Protein AF-A0A7Y8GJN8-F1 (afdb_monomer_lite)

Secondary structure (DSSP, 8-state):
-HHHHHTT--HHHHHHHHHHH--TTS-HHHHHHHHTT-TTPPPPSS-S-HHHHHHHHHHHHS-GGGHHHHHHHHHHHHHHHHHHHGGGPPTTS--S-SS-TTTTTTTT-TTTT--TTSS-HHHHHHHHHHT---GGGTT-TT--GGGG-TTS--SSPP------PPP--------GGGGTSSSS---

Foldseek 3Di:
DLLCLLQVPDPVVLVVVCVVVVCFQDAQLVQLLNCLPVVPGHHHPDHFQCQLCVLVVVLLPDDQVSNQVSLQVSLVCNLVSQQQRQCSGDPPSHDDDRHPPLSCVCVPQVVVPSPPPQAPSVSSSSCSSRVHDHLSVFQPRRYCCCSNVVPDPHSHPDDDPDDDDDPPDPPPPPDPVVVVPPPPDDD

InterPro domains:
  IPR015025 PoNi, C-terminal [PF08929] (26-147)
  IPR028983 PA2201-like, C-terminal [G3DSA:1.10.3920.10] (1-151)
  IPR028983 PA2201-like, C-terminal [SSF140731] (1-148)

Organism: NCBI:txid191391

Sequence (187 aa):
VGLALALDIPDEQWHRLLALIGNDGEDVLLDRIIASRSPDRKIGAVLLYPKPYGRLLKAVDAPADSQPPLLKAFVEHWYLEVRTGAKSGSDPQAVSYRHPYWYTYGDQNFEGGAYFGRWCVEAVAAVKAFGMDDSPCLGQEHYPGDLLRPYGPGTHPARETTEPHPPLASAKKAGFWARIFTRSSDR

pLDDT: mean 86.76, std 16.85, range [41.25, 98.81]

Radius of gyration: 21.38 Å; chains: 1; bounding box: 71×58×43 Å

Structure (mmCIF, N/CA/C/O backbone):
data_AF-A0A7Y8GJN8-F1
#
_entry.id   AF-A0A7Y8GJN8-F1
#
loop_
_atom_site.group_PDB
_atom_site.id
_atom_site.type_symbol
_atom_site.label_atom_id
_atom_site.label_alt_id
_atom_site.label_comp_id
_atom_site.label_asym_id
_atom_site.label_entity_id
_atom_site.label_seq_id
_atom_site.pdbx_PDB_ins_code
_atom_site.Cartn_x
_atom_site.Cartn_y
_atom_site.Cartn_z
_atom_site.occupancy
_atom_site.B_iso_or_equiv
_atom_site.auth_seq_id
_atom_site.auth_comp_id
_atom_site.auth_asym_id
_atom_site.auth_atom_id
_atom_site.pdbx_PDB_model_num
ATOM 1 N N . VAL A 1 1 ? 1.416 -8.093 3.063 1.00 95.44 1 VAL A N 1
ATOM 2 C CA . VAL A 1 1 ? 0.031 -8.064 2.530 1.00 95.44 1 VAL A CA 1
ATOM 3 C C . VAL A 1 1 ? 0.002 -7.880 1.024 1.00 95.44 1 VAL A C 1
ATOM 5 O O . VAL A 1 1 ? -0.452 -8.792 0.357 1.00 95.44 1 VAL A O 1
ATOM 8 N N . GLY A 1 2 ? 0.516 -6.776 0.468 1.00 96.31 2 GLY A N 1
ATOM 9 C CA . GLY A 1 2 ? 0.367 -6.515 -0.970 1.00 96.31 2 GLY A CA 1
ATOM 10 C C . GLY A 1 2 ? 0.934 -7.596 -1.899 1.00 96.31 2 GLY A C 1
ATOM 11 O O . GLY A 1 2 ? 0.223 -8.039 -2.790 1.00 96.31 2 GLY A O 1
ATOM 12 N N . LEU A 1 3 ? 2.139 -8.123 -1.630 1.00 96.38 3 LEU A N 1
ATOM 13 C CA . LEU A 1 3 ? 2.669 -9.274 -2.385 1.00 96.38 3 LEU A CA 1
ATOM 14 C C . LEU A 1 3 ? 1.797 -10.527 -2.234 1.00 96.38 3 LEU A C 1
ATOM 16 O O . LEU A 1 3 ? 1.558 -11.234 -3.201 1.00 96.38 3 LEU A O 1
ATOM 20 N N . ALA A 1 4 ? 1.309 -10.793 -1.022 1.00 97.31 4 ALA A N 1
ATOM 21 C CA . ALA A 1 4 ? 0.461 -11.948 -0.743 1.00 97.31 4 ALA A CA 1
ATOM 22 C C . ALA A 1 4 ? -0.876 -11.882 -1.494 1.00 97.31 4 ALA A C 1
ATOM 24 O O . ALA A 1 4 ? -1.342 -12.904 -1.990 1.00 97.31 4 ALA A O 1
ATOM 25 N N . LEU A 1 5 ? -1.464 -10.684 -1.597 1.00 96.00 5 LEU A N 1
ATOM 26 C CA . LEU A 1 5 ? -2.622 -10.447 -2.450 1.00 96.00 5 LEU A CA 1
ATOM 27 C C . LEU A 1 5 ? -2.242 -10.638 -3.913 1.00 96.00 5 LEU A C 1
ATOM 29 O O . LEU A 1 5 ? -2.869 -11.440 -4.586 1.00 96.00 5 LEU A O 1
ATOM 33 N N . ALA A 1 6 ? -1.212 -9.948 -4.406 1.00 96.00 6 ALA A N 1
ATOM 34 C CA . ALA A 1 6 ? -0.820 -10.001 -5.813 1.00 96.00 6 ALA A CA 1
ATOM 35 C C . ALA A 1 6 ? -0.587 -11.436 -6.312 1.00 96.00 6 ALA A C 1
ATOM 37 O O . ALA A 1 6 ? -1.081 -11.792 -7.375 1.00 96.00 6 ALA A O 1
ATOM 38 N N . LEU A 1 7 ? 0.079 -12.263 -5.502 1.00 96.38 7 LEU A N 1
ATOM 39 C CA . LEU A 1 7 ? 0.456 -13.637 -5.839 1.00 96.38 7 LEU A CA 1
ATOM 40 C C . LEU A 1 7 ? -0.610 -14.696 -5.518 1.00 96.38 7 LEU A C 1
ATOM 42 O O . LEU A 1 7 ? -0.328 -15.876 -5.696 1.00 96.38 7 LEU A O 1
ATOM 46 N N . ASP A 1 8 ? -1.782 -14.307 -5.007 1.00 95.56 8 ASP A N 1
ATOM 47 C CA . ASP A 1 8 ? -2.863 -15.234 -4.632 1.00 95.56 8 ASP A CA 1
ATOM 48 C C . ASP A 1 8 ? -2.373 -16.405 -3.766 1.00 95.56 8 ASP A C 1
ATOM 50 O O . ASP A 1 8 ? -2.675 -17.573 -4.015 1.00 95.56 8 ASP A O 1
ATOM 54 N N . ILE A 1 9 ? -1.583 -16.097 -2.727 1.00 97.38 9 ILE A N 1
ATOM 55 C CA . ILE A 1 9 ? -1.025 -17.141 -1.854 1.00 97.38 9 ILE A CA 1
ATOM 56 C C . ILE A 1 9 ? -2.150 -17.976 -1.216 1.00 97.38 9 ILE A C 1
ATOM 58 O O . ILE A 1 9 ? -3.218 -17.417 -0.960 1.00 97.38 9 ILE A O 1
ATOM 62 N N . PRO A 1 10 ? -1.936 -19.261 -0.881 1.00 98.38 10 PRO A N 1
ATOM 63 C CA . PRO A 1 10 ? -2.957 -20.097 -0.246 1.00 98.38 10 PRO A CA 1
ATOM 64 C C . PRO A 1 10 ? -3.497 -19.523 1.071 1.00 98.38 10 PRO A C 1
ATOM 66 O O . PRO A 1 10 ? -2.775 -18.842 1.803 1.00 98.38 10 PRO A O 1
ATOM 69 N N . ASP A 1 11 ? -4.747 -19.851 1.408 1.00 97.81 11 ASP A N 1
ATOM 70 C CA . ASP A 1 11 ? -5.424 -19.331 2.605 1.00 97.81 11 ASP A CA 1
ATOM 71 C C . ASP A 1 11 ? -4.648 -19.608 3.892 1.00 97.81 11 ASP A C 1
ATOM 73 O O . ASP A 1 11 ? -4.522 -18.724 4.732 1.00 97.81 11 ASP A O 1
ATOM 77 N N . GLU A 1 12 ? -4.061 -20.792 4.056 1.00 98.25 12 GLU A N 1
ATOM 78 C CA . GLU A 1 12 ? -3.251 -21.107 5.240 1.00 98.25 12 GLU A CA 1
ATOM 79 C C . GLU A 1 12 ? -2.097 -20.104 5.434 1.00 98.25 12 GLU A C 1
ATOM 81 O O . GLU A 1 12 ? -1.878 -19.582 6.532 1.00 98.25 12 GLU A O 1
ATOM 86 N N . GLN A 1 13 ? -1.389 -19.772 4.349 1.00 98.44 13 GLN A N 1
ATOM 87 C CA . GLN A 1 13 ? -0.289 -18.807 4.385 1.00 98.44 13 GLN A CA 1
ATOM 88 C C . GLN A 1 13 ? -0.797 -17.386 4.634 1.00 98.44 13 GLN A C 1
ATOM 90 O O . GLN A 1 13 ? -0.154 -16.623 5.356 1.00 98.44 13 GLN A O 1
ATOM 95 N N . TRP A 1 14 ? -1.958 -17.039 4.075 1.00 98.19 14 TRP A N 1
ATOM 96 C CA . TRP A 1 14 ? -2.623 -15.765 4.325 1.00 98.19 14 TRP A CA 1
ATOM 97 C C . TRP A 1 14 ? -2.983 -15.588 5.805 1.00 98.19 14 TRP A C 1
ATOM 99 O O . TRP A 1 14 ? -2.589 -14.591 6.408 1.00 98.19 14 TRP A O 1
ATOM 109 N N . HIS A 1 15 ? -3.630 -16.572 6.433 1.00 97.50 15 HIS A N 1
ATOM 110 C CA . HIS A 1 15 ? -3.983 -16.506 7.856 1.00 97.50 15 HIS A CA 1
ATOM 111 C C . HIS A 1 15 ? -2.743 -16.397 8.748 1.00 97.50 15 HIS A C 1
ATOM 113 O O . HIS A 1 15 ? -2.705 -15.571 9.662 1.00 97.50 15 HIS A O 1
ATOM 119 N N . ARG A 1 16 ? -1.689 -17.170 8.450 1.00 98.25 16 ARG A N 1
ATOM 120 C CA . ARG A 1 16 ? -0.412 -17.070 9.170 1.00 98.25 16 ARG A CA 1
ATOM 121 C C . ARG A 1 16 ? 0.221 -15.688 9.018 1.00 98.25 16 ARG A C 1
ATOM 123 O O . ARG A 1 16 ? 0.737 -15.148 9.993 1.00 98.25 16 ARG A O 1
ATOM 130 N N . LEU A 1 17 ? 0.176 -15.108 7.818 1.00 97.94 17 LEU A N 1
ATOM 131 C CA . LEU A 1 17 ? 0.642 -13.745 7.577 1.00 97.94 17 LEU A CA 1
ATOM 132 C C . LEU A 1 17 ? -0.137 -12.741 8.433 1.00 97.94 17 LEU A C 1
ATOM 134 O O . LEU A 1 17 ? 0.488 -11.922 9.098 1.00 97.94 17 LEU A O 1
ATOM 138 N N . LEU A 1 18 ? -1.472 -12.804 8.453 1.00 97.56 18 LEU A N 1
ATOM 139 C CA . LEU A 1 18 ? -2.286 -11.871 9.240 1.00 97.56 18 LEU A CA 1
ATOM 140 C C . LEU A 1 18 ? -2.009 -11.984 10.744 1.00 97.56 18 LEU A C 1
ATOM 142 O O . LEU A 1 18 ? -1.887 -10.958 11.414 1.00 97.56 18 LEU A O 1
ATOM 146 N N . ALA A 1 19 ? -1.830 -13.207 11.251 1.00 97.12 19 ALA A N 1
ATOM 147 C CA . ALA A 1 19 ? -1.449 -13.44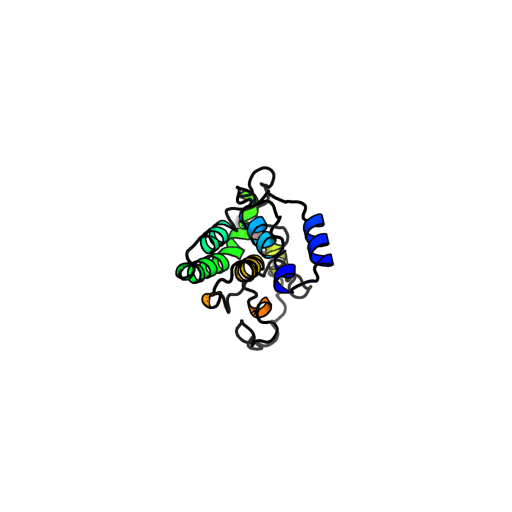5 12.641 1.00 97.12 19 ALA A CA 1
ATOM 148 C C . ALA A 1 19 ? -0.082 -12.829 12.993 1.00 97.12 19 ALA A C 1
ATOM 150 O O . ALA A 1 19 ? 0.082 -12.295 14.086 1.00 97.12 19 ALA A O 1
ATOM 151 N N . LEU A 1 20 ? 0.887 -12.868 12.071 1.00 97.56 20 LEU A N 1
ATOM 152 C CA . LEU A 1 20 ? 2.209 -12.258 12.265 1.00 97.56 20 LEU A CA 1
ATOM 153 C C . LEU A 1 20 ? 2.185 -10.728 12.196 1.00 97.56 20 LEU A C 1
ATOM 155 O O . LEU A 1 20 ? 3.005 -10.086 12.844 1.00 97.56 20 LEU A O 1
ATOM 159 N N . ILE A 1 21 ? 1.289 -10.147 11.395 1.00 95.06 21 ILE A N 1
ATOM 160 C CA . ILE A 1 21 ? 1.157 -8.689 11.303 1.00 95.06 21 ILE A CA 1
ATOM 161 C C . ILE A 1 21 ? 0.508 -8.139 12.582 1.00 95.06 21 ILE A C 1
ATOM 163 O O . ILE A 1 21 ? 0.978 -7.136 13.105 1.00 95.06 21 ILE A O 1
ATOM 167 N N . GLY A 1 22 ? -0.549 -8.787 13.089 1.00 93.94 22 GLY A N 1
ATOM 168 C CA . GLY A 1 22 ? -1.088 -8.527 14.432 1.00 93.94 22 GLY A CA 1
ATOM 169 C C . GLY A 1 22 ? -1.690 -7.136 14.685 1.00 93.94 22 GLY A C 1
ATOM 170 O O . GLY A 1 22 ? -1.954 -6.814 15.835 1.00 93.94 22 GLY A O 1
ATOM 171 N N . ASN A 1 23 ? -1.925 -6.331 13.647 1.00 93.94 23 ASN A N 1
ATOM 172 C CA . ASN A 1 23 ? -2.340 -4.922 13.744 1.00 93.94 23 ASN A CA 1
ATOM 173 C C . ASN A 1 23 ? -3.821 -4.687 13.372 1.00 93.94 23 ASN A C 1
ATOM 175 O O . ASN A 1 23 ? -4.164 -3.704 12.715 1.00 93.94 23 ASN A O 1
ATOM 179 N N . ASP A 1 24 ? -4.687 -5.655 13.672 1.00 95.88 24 ASP A N 1
ATOM 180 C CA . ASP A 1 24 ? -6.111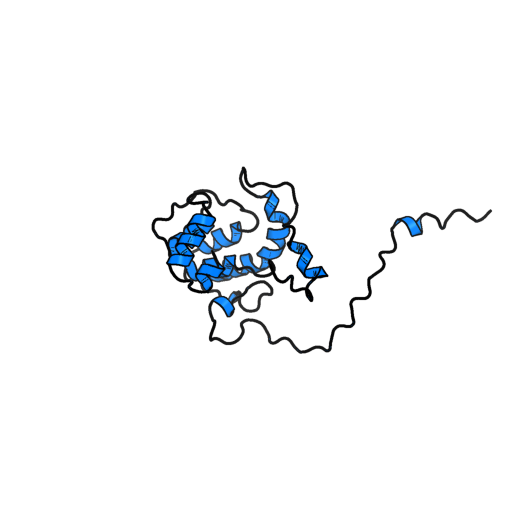 -5.592 13.328 1.00 95.88 24 ASP A CA 1
ATOM 181 C C . ASP A 1 24 ? -6.799 -4.367 13.951 1.00 95.88 24 ASP A C 1
ATOM 183 O O . ASP A 1 24 ? -6.755 -4.184 15.168 1.00 95.88 24 ASP A O 1
ATOM 187 N N . GLY A 1 25 ? -7.445 -3.541 13.123 1.00 97.19 25 GLY A N 1
ATOM 188 C CA . GLY A 1 25 ? -8.149 -2.336 13.560 1.00 97.19 25 GLY A CA 1
ATOM 189 C C . GLY A 1 25 ? -7.267 -1.107 13.801 1.00 97.19 25 GLY A C 1
ATOM 190 O O . GLY A 1 25 ? -7.750 -0.135 14.385 1.00 97.19 25 GLY A O 1
ATOM 191 N N . GLU A 1 26 ? -5.997 -1.119 13.392 1.00 96.38 26 GLU A N 1
ATOM 192 C CA . GLU A 1 26 ? -5.084 0.013 13.604 1.00 96.38 26 GLU A CA 1
ATOM 193 C C . GLU A 1 26 ? -5.029 1.005 12.431 1.00 96.38 26 GLU A C 1
ATOM 195 O O . GLU A 1 26 ? -4.809 2.193 12.667 1.00 96.38 26 GLU A O 1
ATOM 200 N N . ASP A 1 27 ? -5.227 0.560 11.182 1.00 97.81 27 ASP A N 1
ATOM 201 C CA . ASP A 1 27 ? -5.021 1.392 9.985 1.00 97.81 27 ASP A CA 1
ATOM 202 C C . ASP A 1 27 ? -6.165 1.273 8.985 1.00 97.81 27 ASP A C 1
ATOM 204 O O . ASP A 1 27 ? -6.395 0.221 8.391 1.00 97.81 27 ASP A O 1
ATOM 208 N N . VAL A 1 28 ? -6.822 2.396 8.710 1.00 98.50 28 VAL A N 1
ATOM 209 C CA . VAL A 1 28 ? -7.984 2.455 7.822 1.00 98.50 28 VAL A CA 1
ATOM 210 C C . VAL A 1 28 ? -7.702 1.895 6.427 1.00 98.50 28 VAL A C 1
ATOM 212 O O . VAL A 1 28 ? -8.565 1.239 5.850 1.00 98.50 28 VAL A O 1
ATOM 215 N N . LEU A 1 29 ? -6.518 2.126 5.856 1.00 98.62 29 LEU A N 1
ATOM 216 C CA . LEU A 1 29 ? -6.220 1.728 4.483 1.00 98.62 29 LEU A CA 1
ATOM 217 C C . LEU A 1 29 ? -5.788 0.263 4.413 1.00 98.62 29 LEU A C 1
ATOM 219 O O . LEU A 1 29 ? -6.329 -0.505 3.617 1.00 98.62 29 LEU A O 1
ATOM 223 N N . LEU A 1 30 ? -4.819 -0.128 5.240 1.00 98.44 30 LEU A N 1
ATOM 224 C CA . LEU A 1 30 ? -4.311 -1.494 5.274 1.00 98.44 30 LEU A CA 1
ATOM 225 C C . LEU A 1 30 ? -5.404 -2.479 5.695 1.00 98.44 30 LEU A C 1
ATOM 227 O O . LEU A 1 30 ? -5.515 -3.544 5.086 1.00 98.44 30 LEU A O 1
ATOM 231 N N . ASP A 1 31 ? -6.237 -2.120 6.673 1.00 98.62 31 ASP A N 1
ATOM 232 C CA . ASP A 1 31 ? -7.337 -2.978 7.103 1.00 98.62 31 ASP A CA 1
ATOM 233 C C . ASP A 1 31 ? -8.363 -3.166 5.986 1.00 98.62 31 ASP A C 1
ATOM 235 O O . ASP A 1 31 ? -8.773 -4.296 5.735 1.00 98.62 31 ASP A O 1
ATOM 239 N N . ARG A 1 32 ? -8.718 -2.110 5.238 1.00 98.69 32 ARG A N 1
ATOM 240 C CA . ARG A 1 32 ? -9.628 -2.231 4.080 1.00 98.69 32 ARG A CA 1
ATOM 241 C C . ARG A 1 32 ? -9.045 -3.113 2.978 1.00 98.69 32 ARG A C 1
ATOM 243 O O . ARG A 1 32 ? -9.771 -3.903 2.381 1.00 98.69 32 ARG A O 1
ATOM 250 N N . ILE A 1 33 ? -7.737 -3.020 2.731 1.00 98.69 33 ILE A N 1
ATOM 251 C CA . ILE A 1 33 ? -7.041 -3.902 1.785 1.00 98.69 33 ILE A CA 1
ATOM 252 C C . ILE A 1 33 ? -7.122 -5.360 2.253 1.00 98.69 33 ILE A C 1
ATOM 254 O O . ILE A 1 33 ? -7.445 -6.238 1.457 1.00 98.69 33 ILE A O 1
ATOM 258 N N . ILE A 1 34 ? -6.858 -5.641 3.531 1.00 98.56 34 ILE A N 1
ATOM 259 C CA . ILE A 1 34 ? -6.947 -7.002 4.083 1.00 98.56 34 ILE A CA 1
ATOM 260 C C . ILE A 1 34 ? -8.396 -7.510 4.048 1.00 98.56 34 ILE A C 1
ATOM 262 O O . ILE A 1 34 ? -8.628 -8.667 3.694 1.00 98.56 34 ILE A O 1
ATOM 266 N N . ALA A 1 35 ? -9.367 -6.644 4.343 1.00 98.38 35 ALA A N 1
ATOM 267 C CA . ALA A 1 35 ? -10.789 -6.971 4.366 1.00 98.38 35 ALA A CA 1
ATOM 268 C C . ALA A 1 35 ? -11.338 -7.430 3.010 1.00 98.38 35 ALA A C 1
ATOM 270 O O . ALA A 1 35 ? -12.277 -8.221 2.981 1.00 98.38 35 ALA A O 1
ATOM 271 N N . SER A 1 36 ? -10.710 -7.026 1.896 1.00 97.81 36 SER A N 1
ATOM 272 C CA . SER A 1 36 ? -11.056 -7.533 0.556 1.00 97.81 36 SER A CA 1
ATOM 273 C C . SER A 1 36 ? -10.941 -9.061 0.429 1.00 97.81 36 SER A C 1
ATOM 275 O O . SER A 1 36 ? -11.621 -9.659 -0.401 1.00 97.81 36 SER A O 1
ATOM 277 N N . ARG A 1 37 ? -10.113 -9.702 1.270 1.00 97.50 37 ARG A N 1
ATOM 278 C CA . ARG A 1 37 ? -9.939 -11.163 1.337 1.00 97.50 37 ARG A CA 1
ATOM 279 C C . ARG A 1 37 ? -10.334 -11.770 2.690 1.00 97.50 37 ARG A C 1
ATOM 281 O O . ARG A 1 37 ? -10.623 -12.960 2.761 1.00 97.50 37 ARG A O 1
ATOM 288 N N . SER A 1 38 ? -10.365 -10.977 3.759 1.00 97.38 38 SER A N 1
ATOM 289 C CA . SER A 1 38 ? -10.781 -11.401 5.102 1.00 97.38 38 SER A CA 1
ATOM 290 C C . SER A 1 38 ? -11.874 -10.477 5.641 1.00 97.38 38 SER A C 1
ATOM 292 O O . SER A 1 38 ? -11.556 -9.569 6.406 1.00 97.38 38 SER A O 1
ATOM 294 N N . PRO A 1 39 ? -13.151 -10.690 5.268 1.00 96.75 39 PRO A N 1
ATOM 295 C CA . PRO A 1 39 ? -14.245 -9.759 5.565 1.00 96.75 39 PRO A CA 1
ATOM 296 C C . PRO A 1 39 ? -14.456 -9.445 7.053 1.00 96.75 39 PRO A C 1
ATOM 298 O O . PRO A 1 39 ? -14.952 -8.372 7.378 1.00 96.75 39 PRO A O 1
ATOM 301 N N . ASP A 1 40 ? -14.041 -10.342 7.952 1.00 96.19 40 ASP A N 1
ATOM 302 C CA . ASP A 1 40 ? -14.142 -10.158 9.408 1.00 96.19 40 ASP A CA 1
ATOM 303 C C . ASP A 1 40 ? -13.055 -9.235 10.001 1.00 96.19 40 ASP A C 1
ATOM 305 O O . ASP A 1 40 ? -13.039 -8.990 11.209 1.00 96.19 40 ASP A O 1
ATOM 309 N N . ARG A 1 41 ? -12.123 -8.734 9.177 1.00 97.69 41 ARG A N 1
ATOM 310 C CA . ARG A 1 41 ? -11.067 -7.795 9.586 1.00 97.69 41 ARG A CA 1
ATOM 311 C C . ARG A 1 41 ? -11.687 -6.539 10.206 1.00 97.69 41 ARG A C 1
ATOM 313 O O . ARG A 1 41 ? -12.540 -5.894 9.596 1.00 97.69 41 ARG A O 1
ATOM 320 N N . LYS A 1 42 ? -11.218 -6.139 11.389 1.00 98.25 42 LYS A N 1
ATOM 321 C CA . LYS A 1 42 ? -11.612 -4.865 11.996 1.00 98.25 42 LYS A CA 1
ATOM 322 C C . LYS A 1 42 ? -10.923 -3.735 11.249 1.00 98.25 42 LYS A C 1
ATOM 324 O O . LYS A 1 42 ? -9.728 -3.788 10.980 1.00 98.25 42 LYS A O 1
ATOM 329 N N . ILE A 1 43 ? -11.689 -2.699 10.928 1.00 98.38 43 ILE A N 1
ATOM 330 C CA . ILE A 1 43 ? -11.180 -1.537 10.204 1.00 98.38 43 ILE A CA 1
ATOM 331 C C . ILE A 1 43 ? -10.843 -0.432 11.198 1.00 98.38 43 ILE A C 1
ATOM 333 O O . ILE A 1 43 ? -11.726 0.047 11.913 1.00 98.38 43 ILE A O 1
ATOM 337 N N . GLY A 1 44 ? -9.576 -0.021 11.232 1.00 97.25 44 GLY A N 1
ATOM 338 C CA . GLY A 1 44 ? -9.148 1.147 11.989 1.00 97.25 44 GLY A CA 1
ATOM 339 C C . GLY A 1 44 ? -9.729 2.452 11.446 1.00 97.25 44 GLY A C 1
ATOM 340 O O . GLY A 1 44 ? -10.128 2.558 10.288 1.00 97.25 44 GLY A O 1
ATOM 341 N N . ALA A 1 45 ? -9.764 3.481 12.291 1.00 96.38 45 ALA A N 1
ATOM 342 C CA . ALA A 1 45 ? -10.280 4.806 11.923 1.00 96.38 45 ALA A CA 1
ATOM 343 C C . ALA A 1 45 ? -9.180 5.805 11.520 1.00 96.38 45 ALA A C 1
ATOM 345 O O . ALA A 1 45 ? -9.480 6.916 11.083 1.00 96.38 45 ALA A O 1
ATOM 346 N N . VAL A 1 46 ? -7.909 5.438 11.695 1.00 96.12 46 VAL A N 1
ATOM 347 C CA . VAL A 1 46 ? -6.753 6.320 11.495 1.00 96.12 46 VAL A CA 1
ATOM 348 C C . VAL A 1 46 ? -5.942 5.829 10.305 1.00 96.12 46 VAL A C 1
ATOM 350 O O . VAL A 1 46 ? -5.805 4.631 10.099 1.00 96.12 46 VAL A O 1
ATOM 353 N N . LEU A 1 47 ? -5.386 6.752 9.523 1.00 97.06 47 LEU A N 1
ATOM 354 C CA . LEU A 1 47 ? -4.322 6.430 8.579 1.00 97.06 47 LEU A CA 1
ATOM 355 C C . LEU A 1 47 ? -2.982 6.611 9.288 1.00 97.06 47 LEU A C 1
ATOM 357 O O . LEU A 1 47 ? -2.593 7.739 9.593 1.00 97.06 47 LEU A O 1
ATOM 361 N N . LEU A 1 48 ? -2.279 5.514 9.550 1.00 95.75 48 LEU A N 1
ATOM 362 C CA . LEU A 1 48 ? -1.097 5.510 10.402 1.00 95.75 48 LEU A CA 1
ATOM 363 C C . LEU A 1 48 ? 0.052 6.313 9.804 1.00 95.75 48 LEU A C 1
ATOM 365 O O . LEU A 1 48 ? 0.692 7.072 10.521 1.00 95.75 48 LEU A O 1
ATOM 369 N N . TYR A 1 49 ? 0.283 6.215 8.494 1.00 94.81 49 TYR A N 1
ATOM 370 C CA . TYR A 1 49 ? 1.317 6.985 7.796 1.00 94.81 49 TYR A CA 1
ATOM 371 C C . TYR A 1 49 ? 0.690 7.874 6.708 1.00 94.81 49 TYR A C 1
ATOM 373 O O . TYR A 1 49 ? 0.724 7.537 5.519 1.00 94.81 49 TYR A O 1
ATOM 381 N N . PRO A 1 50 ? 0.127 9.038 7.080 1.00 94.94 50 PRO A N 1
ATOM 382 C CA . PRO A 1 50 ? -0.618 9.898 6.171 1.00 94.94 50 PRO A CA 1
ATOM 383 C C . PRO A 1 50 ? 0.239 10.509 5.066 1.00 94.94 50 PRO A C 1
ATOM 385 O O . PRO A 1 50 ? -0.269 10.746 3.974 1.00 94.94 50 PRO A O 1
ATOM 388 N N . LYS A 1 51 ? 1.536 10.750 5.298 1.00 94.00 51 LYS A N 1
ATOM 389 C CA . LYS A 1 51 ? 2.390 11.346 4.265 1.00 94.00 51 LYS A CA 1
ATOM 390 C C . LYS A 1 51 ? 2.609 10.427 3.062 1.00 94.00 51 LYS A C 1
ATOM 392 O O . LYS A 1 51 ? 2.362 10.900 1.963 1.00 94.00 51 LYS A O 1
ATOM 397 N N . PRO A 1 52 ? 3.065 9.170 3.221 1.00 94.06 52 PRO A N 1
ATOM 398 C CA . PRO A 1 52 ? 3.203 8.279 2.078 1.00 94.06 52 PRO A CA 1
ATOM 399 C C . PRO A 1 52 ? 1.849 7.791 1.559 1.00 94.06 52 PRO A C 1
ATOM 401 O O . PRO A 1 52 ? 1.717 7.624 0.359 1.00 94.06 52 PRO A O 1
ATOM 404 N N . TYR A 1 53 ? 0.839 7.575 2.411 1.00 97.75 53 TYR A N 1
ATOM 405 C CA . TYR A 1 53 ? -0.359 6.829 1.996 1.00 97.75 53 TYR A CA 1
ATOM 406 C C . TYR A 1 53 ? -1.640 7.656 1.874 1.00 97.75 53 TYR A C 1
ATOM 408 O O . TYR A 1 53 ? -2.649 7.142 1.397 1.00 97.75 53 TYR A O 1
ATOM 416 N N . GLY A 1 54 ? -1.624 8.943 2.228 1.00 98.19 54 GLY A N 1
ATOM 417 C CA . GLY A 1 54 ? -2.813 9.797 2.147 1.00 98.19 54 GLY A CA 1
ATOM 418 C C . GLY A 1 54 ? -3.353 9.936 0.724 1.00 98.19 54 GLY A C 1
ATOM 419 O O . GLY A 1 54 ? -4.565 9.940 0.518 1.00 98.19 54 GLY A O 1
ATOM 420 N N . ARG A 1 55 ? -2.467 9.979 -0.281 1.00 98.56 55 ARG A N 1
ATOM 421 C CA . ARG A 1 55 ? -2.874 9.990 -1.698 1.00 98.56 55 ARG A CA 1
ATOM 422 C C . ARG A 1 55 ? -3.527 8.680 -2.119 1.00 98.56 55 ARG A C 1
ATOM 424 O O . ARG A 1 55 ? -4.505 8.723 -2.856 1.00 98.56 55 ARG A O 1
ATOM 431 N N . LEU A 1 56 ? -3.010 7.547 -1.641 1.00 98.75 56 LEU A N 1
ATOM 432 C CA . LEU A 1 56 ? -3.589 6.242 -1.944 1.00 98.75 56 LEU A CA 1
ATOM 433 C C . LEU A 1 56 ? -4.972 6.103 -1.309 1.00 98.75 56 LEU A C 1
ATOM 435 O O . LEU A 1 56 ? -5.909 5.736 -2.006 1.00 98.75 56 LEU A O 1
ATOM 439 N N . LEU A 1 57 ? -5.126 6.482 -0.036 1.00 98.75 57 LEU A N 1
ATOM 440 C CA . LEU A 1 57 ? -6.438 6.495 0.617 1.00 98.75 57 LEU A CA 1
ATOM 441 C C . LEU A 1 57 ? -7.425 7.395 -0.142 1.00 98.75 57 LEU A C 1
ATOM 443 O O . LEU A 1 57 ? -8.532 6.967 -0.449 1.00 98.75 57 LEU A O 1
ATOM 447 N N . LYS A 1 58 ? -6.991 8.596 -0.550 1.00 98.75 58 LYS A N 1
ATOM 448 C CA . LYS A 1 58 ? -7.802 9.493 -1.386 1.00 98.75 58 LYS A CA 1
ATOM 449 C C . LYS A 1 58 ? -8.211 8.849 -2.716 1.00 98.75 58 LYS A C 1
ATOM 451 O O . LYS A 1 58 ? -9.332 9.067 -3.160 1.00 98.75 58 LYS A O 1
ATOM 456 N N . ALA A 1 59 ? -7.314 8.109 -3.367 1.00 98.69 59 ALA A N 1
ATOM 457 C CA . ALA A 1 59 ? -7.625 7.407 -4.608 1.00 98.69 59 ALA A CA 1
ATOM 458 C C . ALA A 1 59 ? -8.652 6.290 -4.375 1.00 98.69 59 ALA A C 1
ATOM 460 O O . ALA A 1 59 ? -9.583 6.162 -5.157 1.00 98.69 59 ALA A O 1
ATOM 461 N N . VAL A 1 60 ? -8.521 5.533 -3.284 1.00 98.56 60 VAL A N 1
ATOM 462 C CA . VAL A 1 60 ? -9.458 4.464 -2.903 1.00 98.56 60 VAL A CA 1
ATOM 463 C C . VAL A 1 60 ? -10.852 5.012 -2.570 1.00 98.56 60 VAL A C 1
ATOM 465 O O . VAL A 1 60 ? -11.850 4.392 -2.924 1.00 98.56 60 VAL A O 1
ATOM 468 N N . ASP A 1 61 ? -10.939 6.178 -1.926 1.00 98.56 61 ASP A N 1
ATOM 469 C CA . ASP A 1 61 ? -12.215 6.806 -1.543 1.00 98.56 61 ASP A CA 1
ATOM 470 C C . ASP A 1 61 ? -12.910 7.560 -2.683 1.00 98.56 61 ASP A C 1
ATOM 472 O O . ASP A 1 61 ? -14.068 7.965 -2.555 1.00 98.56 61 ASP A O 1
ATOM 476 N N . ALA A 1 62 ? -12.216 7.782 -3.798 1.00 98.62 62 ALA A N 1
ATOM 477 C CA . ALA A 1 62 ? -12.779 8.486 -4.937 1.00 98.62 62 ALA A CA 1
ATOM 478 C C . ALA A 1 62 ? -13.768 7.601 -5.725 1.00 98.62 62 ALA A C 1
ATOM 480 O O . ALA A 1 62 ? -13.605 6.378 -5.766 1.00 98.62 62 ALA A O 1
ATOM 481 N N . PRO A 1 63 ? -14.757 8.203 -6.417 1.00 98.19 63 PRO A N 1
ATOM 482 C CA . PRO A 1 63 ? -15.583 7.490 -7.392 1.00 98.19 63 PRO A CA 1
ATOM 483 C C . PRO A 1 63 ? -14.722 6.822 -8.467 1.00 98.19 63 PRO A C 1
ATOM 485 O O . PRO A 1 63 ? -13.704 7.398 -8.854 1.00 98.19 63 PRO A O 1
ATOM 488 N N . ALA A 1 64 ? -15.158 5.665 -8.982 1.00 97.38 64 ALA A N 1
ATOM 489 C CA . ALA A 1 64 ? -14.401 4.821 -9.918 1.00 97.38 64 ALA A CA 1
ATOM 490 C C . ALA A 1 64 ? -13.723 5.613 -11.055 1.00 97.38 64 ALA A C 1
ATOM 492 O O . ALA A 1 64 ? -12.515 5.508 -11.236 1.00 97.38 64 ALA A O 1
ATOM 493 N N . ASP A 1 65 ? -14.456 6.502 -11.729 1.00 97.44 65 ASP A N 1
ATOM 494 C CA . ASP A 1 65 ? -13.943 7.296 -12.860 1.00 97.44 65 ASP A CA 1
ATOM 495 C C . ASP A 1 65 ? -12.829 8.290 -12.475 1.00 97.44 65 ASP A C 1
ATOM 497 O O . ASP A 1 65 ? -12.072 8.766 -13.318 1.00 97.44 65 ASP A O 1
ATOM 501 N N . SER A 1 66 ? -12.723 8.632 -11.190 1.00 98.38 66 SER A N 1
ATOM 502 C CA . SER A 1 66 ? -11.709 9.543 -10.647 1.00 98.38 66 SER A CA 1
ATOM 503 C C . SER A 1 66 ? -10.501 8.815 -10.054 1.00 98.38 66 SER A C 1
ATOM 505 O O . SER A 1 66 ? -9.483 9.454 -9.780 1.00 98.38 66 SER A O 1
ATOM 507 N N . GLN A 1 67 ? -10.585 7.498 -9.846 1.00 98.69 67 GLN A N 1
ATOM 508 C CA . GLN A 1 67 ? -9.521 6.714 -9.218 1.00 98.69 67 GLN A CA 1
ATOM 509 C C . GLN A 1 67 ? -8.231 6.652 -10.053 1.00 98.69 67 GLN A C 1
ATOM 511 O O . GLN A 1 67 ? -7.171 6.896 -9.471 1.00 98.69 67 GLN A O 1
ATOM 516 N N . PRO A 1 68 ? -8.254 6.403 -11.381 1.00 98.62 68 PRO A N 1
ATOM 517 C CA . PRO A 1 68 ? -7.026 6.189 -12.154 1.00 98.62 68 PRO A CA 1
ATOM 518 C C . PRO A 1 68 ? -6.027 7.357 -12.114 1.00 98.62 68 PRO A C 1
ATOM 520 O O . PRO A 1 68 ? -4.851 7.126 -11.809 1.00 98.62 68 PRO A O 1
ATOM 523 N N . PRO A 1 69 ? -6.425 8.630 -12.339 1.00 98.56 69 PRO A N 1
ATOM 524 C CA . PRO A 1 69 ? -5.478 9.742 -12.243 1.00 98.56 69 PRO A CA 1
ATOM 525 C C . PRO A 1 69 ? -4.985 9.988 -10.807 1.00 98.56 69 PRO A C 1
ATOM 527 O O . PRO A 1 69 ? -3.854 10.438 -10.619 1.00 98.56 69 PRO A O 1
ATOM 530 N N . LEU A 1 70 ? -5.789 9.679 -9.784 1.00 98.81 70 LEU A N 1
ATOM 531 C CA . LEU A 1 70 ? -5.378 9.803 -8.381 1.00 98.81 70 LEU A CA 1
ATOM 532 C C . LEU A 1 70 ? -4.387 8.708 -7.976 1.00 98.81 70 LEU A C 1
ATOM 534 O O . LEU A 1 70 ? -3.407 8.997 -7.287 1.00 98.81 70 LEU A O 1
ATOM 538 N N . LEU A 1 71 ? -4.610 7.476 -8.436 1.00 98.81 71 LEU A N 1
ATOM 539 C CA . LEU A 1 71 ? -3.691 6.360 -8.250 1.00 98.81 71 LEU A CA 1
ATOM 540 C C . LEU A 1 71 ? -2.347 6.660 -8.921 1.00 98.81 71 LEU A C 1
ATOM 542 O O . LEU A 1 71 ? -1.305 6.540 -8.279 1.00 98.81 71 LEU A O 1
ATOM 546 N N . LYS A 1 72 ? -2.371 7.156 -10.165 1.00 98.56 72 LYS A N 1
ATOM 547 C CA . LYS A 1 72 ? -1.170 7.617 -10.874 1.00 98.56 72 LYS A CA 1
ATOM 548 C C . LYS A 1 72 ? -0.399 8.649 -10.058 1.00 98.56 72 LYS A C 1
ATOM 550 O O . LYS A 1 72 ? 0.802 8.488 -9.855 1.00 98.56 72 LYS A O 1
ATOM 555 N N . ALA A 1 73 ? -1.092 9.669 -9.549 1.00 98.44 73 ALA A N 1
ATOM 556 C CA . ALA A 1 73 ? -0.476 10.713 -8.738 1.00 98.44 73 ALA A CA 1
ATOM 557 C C . ALA A 1 73 ? 0.117 10.173 -7.426 1.00 98.44 73 ALA A C 1
ATOM 559 O O . ALA A 1 73 ? 1.145 10.675 -6.974 1.00 98.44 73 ALA A O 1
ATOM 560 N N . PHE A 1 74 ? -0.502 9.167 -6.801 1.00 98.56 74 PHE A N 1
ATOM 561 C CA . PHE A 1 74 ? 0.089 8.478 -5.654 1.00 98.56 74 PHE A CA 1
ATOM 562 C C . PHE A 1 74 ? 1.409 7.798 -6.032 1.00 98.56 74 PHE A C 1
ATOM 564 O O . PHE A 1 74 ? 2.421 8.068 -5.390 1.00 98.56 74 PHE A O 1
ATOM 571 N N . VAL A 1 75 ? 1.418 6.979 -7.087 1.00 98.31 75 VAL A N 1
ATOM 572 C CA . VAL A 1 75 ? 2.613 6.244 -7.534 1.00 98.31 75 VAL A CA 1
ATOM 573 C C . VAL A 1 75 ? 3.777 7.196 -7.844 1.00 98.31 75 VAL A C 1
ATOM 575 O O . VAL A 1 75 ? 4.892 6.958 -7.381 1.00 98.31 75 VAL A O 1
ATOM 578 N N . GLU A 1 76 ? 3.515 8.309 -8.535 1.00 97.75 76 GLU A N 1
ATOM 579 C CA . GLU A 1 76 ? 4.537 9.310 -8.886 1.00 97.75 76 GLU A CA 1
ATOM 580 C C . GLU A 1 76 ? 5.227 9.925 -7.661 1.00 97.75 76 GLU A C 1
ATOM 582 O O . GLU A 1 76 ? 6.409 10.263 -7.701 1.00 97.75 76 GLU A O 1
ATOM 587 N N . HIS A 1 77 ? 4.487 10.093 -6.563 1.00 97.06 77 HIS A N 1
ATOM 588 C CA . HIS A 1 77 ? 4.986 10.750 -5.355 1.00 97.06 77 HIS A CA 1
ATOM 589 C C . HIS A 1 77 ? 5.474 9.760 -4.294 1.00 97.06 77 HIS A C 1
ATOM 591 O O . HIS A 1 77 ? 6.248 10.151 -3.415 1.00 97.06 77 HIS A O 1
ATOM 597 N N . TRP A 1 78 ? 5.055 8.494 -4.379 1.00 96.81 78 TRP A N 1
ATOM 598 C CA . TRP A 1 78 ? 5.227 7.481 -3.340 1.00 96.81 78 TRP A CA 1
ATOM 599 C C . TRP A 1 78 ? 6.668 7.386 -2.848 1.00 96.81 78 TRP A C 1
ATOM 601 O O . TRP A 1 78 ? 6.924 7.531 -1.652 1.00 96.81 78 TRP A O 1
ATOM 611 N N . TYR A 1 79 ? 7.627 7.207 -3.759 1.00 93.88 79 TYR A N 1
ATOM 612 C CA . TYR A 1 79 ? 9.014 6.967 -3.368 1.00 93.88 79 TYR A CA 1
ATOM 613 C C . TYR A 1 79 ? 9.592 8.171 -2.609 1.00 93.88 79 TYR A C 1
ATOM 615 O O . TYR A 1 79 ? 10.110 8.042 -1.497 1.00 93.88 79 TYR A O 1
ATOM 623 N N . LEU A 1 80 ? 9.389 9.384 -3.129 1.00 92.75 80 LEU A N 1
ATOM 624 C CA . LEU A 1 80 ? 9.818 10.613 -2.463 1.00 92.75 80 LEU A CA 1
ATOM 625 C C . LEU A 1 80 ? 9.129 10.821 -1.103 1.00 92.75 80 LEU A C 1
ATOM 627 O O . LEU A 1 80 ? 9.761 11.304 -0.154 1.00 92.75 80 LEU A O 1
ATOM 631 N N . GLU A 1 81 ? 7.845 10.485 -0.994 1.00 94.31 81 GLU A N 1
ATOM 632 C CA . GLU A 1 81 ? 7.075 10.646 0.238 1.00 94.31 81 GLU A CA 1
ATOM 633 C C . GLU A 1 81 ? 7.504 9.628 1.306 1.00 94.31 81 GLU A C 1
ATOM 635 O O . GLU A 1 81 ? 7.722 10.034 2.451 1.00 94.31 81 GLU A O 1
ATOM 640 N N . VAL A 1 82 ? 7.785 8.370 0.944 1.00 91.88 82 VAL A N 1
ATOM 641 C CA . VAL A 1 82 ? 8.336 7.347 1.855 1.00 91.88 82 VAL A CA 1
ATOM 642 C C . VAL A 1 82 ? 9.672 7.786 2.462 1.00 91.88 82 VAL A C 1
ATOM 644 O O . VAL A 1 82 ? 9.890 7.612 3.666 1.00 91.88 82 VAL A O 1
ATOM 647 N N . ARG A 1 83 ? 10.530 8.476 1.694 1.00 89.75 83 ARG A N 1
ATOM 648 C CA . ARG A 1 83 ? 11.798 9.058 2.189 1.00 89.75 83 ARG A CA 1
ATOM 649 C C . ARG A 1 83 ? 11.638 9.973 3.399 1.00 89.75 83 ARG A C 1
ATOM 651 O O . ARG A 1 83 ? 12.614 10.291 4.068 1.00 89.75 83 ARG A O 1
ATOM 658 N N . THR A 1 84 ? 10.458 10.536 3.609 1.00 88.00 84 THR A N 1
ATOM 659 C CA . THR A 1 84 ? 10.213 11.473 4.712 1.00 88.00 84 THR A CA 1
ATOM 660 C C . THR A 1 84 ? 8.959 11.126 5.506 1.00 88.00 84 THR A C 1
ATOM 662 O O . THR A 1 84 ? 8.546 11.908 6.362 1.00 88.00 84 THR A O 1
ATOM 665 N N . GLY A 1 85 ? 8.357 9.972 5.212 1.00 86.56 85 GLY A N 1
ATOM 666 C CA . GLY A 1 85 ? 7.056 9.548 5.711 1.00 86.56 85 GLY A CA 1
ATOM 667 C C . GLY A 1 85 ? 7.103 8.971 7.116 1.00 86.56 85 GLY A C 1
ATOM 668 O O . GLY A 1 85 ? 6.115 9.059 7.835 1.00 86.56 85 GLY A O 1
ATOM 669 N N . ALA A 1 86 ? 8.260 8.468 7.546 1.00 83.25 86 ALA A N 1
ATOM 670 C CA . ALA A 1 86 ? 8.423 7.846 8.858 1.00 83.25 86 ALA A CA 1
ATOM 671 C C . ALA A 1 86 ? 8.054 8.804 10.014 1.00 83.25 86 ALA A C 1
ATOM 673 O O . ALA A 1 86 ? 7.392 8.415 10.971 1.00 83.25 86 ALA A O 1
ATOM 674 N N . LYS A 1 87 ? 8.368 10.099 9.865 1.00 85.69 87 LYS A N 1
ATOM 675 C CA . LYS A 1 87 ? 7.996 11.157 10.823 1.00 85.69 87 LYS A CA 1
ATOM 676 C C . LYS A 1 87 ? 6.508 11.499 10.848 1.00 85.69 87 LYS A C 1
ATOM 678 O O . LYS A 1 87 ? 6.070 12.182 11.761 1.00 85.69 87 LYS A O 1
ATOM 683 N N . SER A 1 88 ? 5.765 11.110 9.814 1.00 87.62 88 SER A N 1
ATOM 684 C CA . SER A 1 88 ? 4.321 11.349 9.749 1.00 87.62 88 SER A CA 1
ATOM 685 C C . SER A 1 88 ? 3.507 10.284 10.470 1.00 87.62 88 SER A C 1
ATOM 687 O O . SER A 1 88 ? 2.301 10.461 10.562 1.00 87.62 88 SER A O 1
ATOM 689 N N . GLY A 1 89 ? 4.153 9.208 10.942 1.00 87.31 89 GLY A N 1
ATOM 690 C CA . GLY A 1 89 ? 3.500 8.145 11.696 1.00 87.31 89 GLY A CA 1
ATOM 691 C C . GLY A 1 89 ? 2.612 8.711 12.801 1.00 87.31 89 GLY A C 1
ATOM 692 O O . GLY A 1 89 ? 3.016 9.638 13.501 1.00 87.31 89 GLY A O 1
ATOM 693 N N . SER A 1 90 ? 1.412 8.169 12.943 1.00 86.00 90 SER A N 1
ATOM 694 C CA . SER A 1 90 ? 0.551 8.442 14.088 1.00 86.00 90 SER A CA 1
ATOM 695 C C . SER A 1 90 ? 1.188 7.852 15.346 1.00 86.00 90 SER A C 1
ATOM 697 O O . SER A 1 90 ? 1.923 6.868 15.269 1.00 86.00 90 SER A O 1
ATOM 699 N N . ASP A 1 91 ? 0.959 8.461 16.507 1.00 79.69 91 ASP A N 1
ATOM 700 C CA . ASP A 1 91 ? 1.464 7.931 17.778 1.00 79.69 91 ASP A CA 1
ATOM 701 C C . ASP A 1 91 ? 0.907 6.509 18.023 1.00 79.69 91 ASP A C 1
ATOM 703 O O . ASP A 1 91 ? -0.279 6.289 17.759 1.00 79.69 91 ASP A O 1
ATOM 707 N N . PRO A 1 92 ? 1.726 5.527 18.458 1.00 83.94 92 PRO A N 1
ATOM 708 C CA . PRO A 1 92 ? 3.134 5.627 18.881 1.00 83.94 92 PRO A CA 1
ATOM 709 C C . PRO A 1 92 ? 4.163 5.315 17.774 1.00 83.94 92 PRO A C 1
ATOM 711 O O . PRO A 1 92 ? 5.350 5.144 18.040 1.00 83.94 92 PRO A O 1
ATOM 714 N N . GLN A 1 93 ? 3.731 5.192 16.521 1.00 82.88 93 GLN A N 1
ATOM 715 C CA . GLN A 1 93 ? 4.543 4.715 15.394 1.00 82.88 93 GLN A CA 1
ATOM 716 C C . GLN A 1 93 ? 5.395 5.814 14.741 1.00 82.88 93 GLN A C 1
ATOM 718 O O . GLN A 1 93 ? 6.183 5.538 13.829 1.00 82.88 93 GLN A O 1
ATOM 723 N N . ALA A 1 94 ? 5.237 7.062 15.187 1.00 83.12 94 ALA A N 1
ATOM 724 C CA . ALA A 1 94 ? 6.088 8.176 14.803 1.00 83.12 94 ALA A CA 1
ATOM 725 C C . ALA A 1 94 ? 7.544 7.904 15.211 1.00 83.12 94 ALA A C 1
ATOM 727 O O . ALA A 1 94 ? 7.851 7.632 16.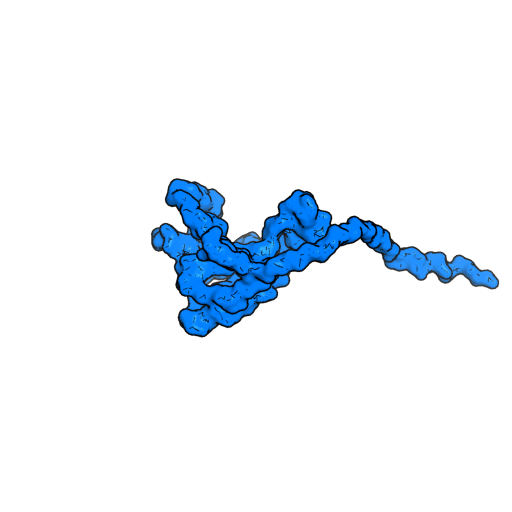369 1.00 83.12 94 ALA A O 1
ATOM 728 N N . VAL A 1 95 ? 8.470 8.035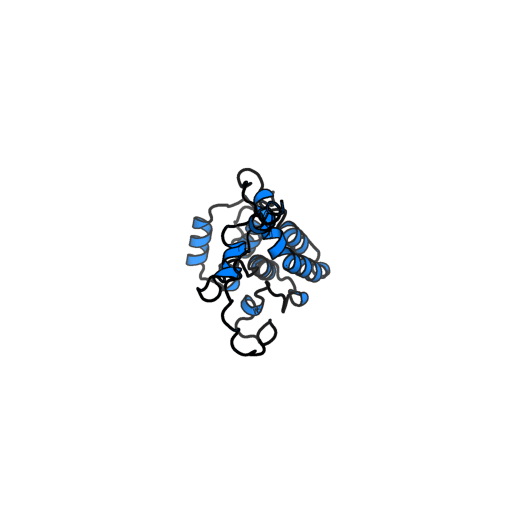 14.265 1.00 85.31 95 VAL A N 1
ATOM 729 C CA . VAL A 1 95 ? 9.904 7.808 14.502 1.00 85.31 95 VAL A CA 1
ATOM 730 C C . VAL A 1 95 ? 10.734 9.019 14.093 1.00 85.31 95 VAL A C 1
ATOM 732 O O . VAL A 1 95 ? 10.353 9.810 13.231 1.00 85.31 95 VAL A O 1
ATOM 735 N N . SER A 1 96 ? 11.906 9.174 14.712 1.00 82.69 96 SER A N 1
ATOM 736 C CA . SER A 1 96 ? 12.759 10.356 14.529 1.00 82.69 96 SER A CA 1
ATOM 737 C C . SER A 1 96 ? 13.623 10.318 13.262 1.00 82.69 96 SER A C 1
ATOM 739 O O . SER A 1 96 ? 14.072 11.371 12.788 1.00 82.69 96 SER A O 1
ATOM 741 N N . TYR A 1 97 ? 13.851 9.135 12.682 1.00 83.69 97 TYR A N 1
ATOM 742 C CA . TYR A 1 97 ? 14.663 8.991 11.478 1.00 83.69 97 TYR A CA 1
ATOM 743 C C . TYR A 1 97 ? 13.950 9.528 10.233 1.00 83.69 97 TYR A C 1
ATOM 745 O O . TYR A 1 97 ? 12.726 9.588 10.141 1.00 83.69 97 TYR A O 1
ATOM 753 N N . ARG A 1 98 ? 14.745 9.993 9.262 1.00 78.00 98 ARG A N 1
ATOM 754 C CA . ARG A 1 98 ? 14.227 10.688 8.077 1.00 78.00 98 ARG A CA 1
ATOM 755 C C . ARG A 1 98 ? 13.566 9.719 7.101 1.00 78.00 98 ARG A C 1
ATOM 757 O O . ARG A 1 98 ? 12.419 9.945 6.747 1.00 78.00 98 ARG A O 1
ATOM 764 N N . HIS A 1 99 ? 14.290 8.675 6.707 1.00 84.88 99 HIS A N 1
ATOM 765 C CA . HIS A 1 99 ? 13.858 7.639 5.771 1.00 84.88 99 HIS A CA 1
ATOM 766 C C . HIS A 1 99 ? 14.141 6.248 6.355 1.00 84.88 99 HIS A C 1
ATOM 768 O O . HIS A 1 99 ? 15.029 6.123 7.203 1.00 84.88 99 HIS A O 1
ATOM 774 N N . PRO A 1 100 ? 13.457 5.199 5.871 1.00 85.06 100 PRO A N 1
ATOM 775 C CA . PRO A 1 100 ? 13.828 3.818 6.162 1.00 85.06 100 PRO A CA 1
ATOM 776 C C . PRO A 1 100 ? 15.290 3.526 5.791 1.00 85.06 100 PRO A C 1
ATOM 778 O O . PRO A 1 100 ? 15.824 4.118 4.846 1.00 85.06 100 PRO A O 1
ATOM 781 N N . TYR A 1 101 ? 15.941 2.599 6.502 1.00 85.00 101 TYR A N 1
ATOM 782 C CA . TYR A 1 101 ? 17.363 2.271 6.288 1.00 85.00 101 TYR A CA 1
ATOM 783 C C . TYR A 1 101 ? 17.669 1.850 4.840 1.00 85.00 101 TYR A C 1
ATOM 785 O O . TYR A 1 101 ? 18.748 2.117 4.319 1.00 85.00 101 TYR A O 1
ATOM 793 N N . TRP A 1 102 ? 16.696 1.224 4.180 1.00 85.94 102 TRP A N 1
ATOM 794 C CA . TRP A 1 102 ? 16.822 0.679 2.835 1.00 85.94 102 TRP A CA 1
ATOM 795 C C . TRP A 1 102 ? 16.691 1.719 1.722 1.00 85.94 102 TRP A C 1
ATOM 797 O O . TRP A 1 102 ? 17.048 1.438 0.580 1.00 85.94 102 TRP A O 1
ATOM 807 N N . TYR A 1 103 ? 16.220 2.932 2.034 1.00 86.62 103 TYR A N 1
ATOM 808 C CA . TYR A 1 103 ? 15.871 3.936 1.028 1.00 86.62 103 TYR A CA 1
ATOM 809 C C . TYR A 1 103 ? 17.026 4.219 0.053 1.00 86.62 103 TYR A C 1
ATOM 811 O O . TYR A 1 103 ? 16.875 4.064 -1.153 1.00 86.62 103 TYR A O 1
ATOM 819 N N . THR A 1 104 ? 18.221 4.525 0.559 1.00 85.38 104 THR A N 1
ATOM 820 C CA . THR A 1 104 ? 19.414 4.774 -0.276 1.00 85.38 104 THR A CA 1
ATOM 821 C C . THR A 1 104 ? 20.290 3.537 -0.476 1.00 85.38 104 THR A C 1
ATOM 823 O O . THR A 1 104 ? 21.321 3.618 -1.135 1.00 85.38 104 THR A O 1
ATOM 826 N N . TYR A 1 105 ? 19.933 2.397 0.124 1.00 83.38 105 TYR A N 1
ATOM 827 C CA . TYR A 1 105 ? 20.792 1.210 0.128 1.00 83.38 105 TYR A CA 1
ATOM 828 C C . TYR A 1 105 ? 20.937 0.607 -1.278 1.00 83.38 105 TYR A C 1
ATOM 830 O O . TYR A 1 105 ? 22.044 0.276 -1.699 1.00 83.38 105 TYR A O 1
ATOM 838 N N . GLY A 1 106 ? 19.841 0.566 -2.043 1.00 80.38 106 GLY A N 1
ATOM 839 C CA . GLY A 1 106 ? 19.846 0.105 -3.435 1.00 80.38 106 GLY A CA 1
ATOM 840 C C . GLY A 1 106 ? 20.692 0.959 -4.384 1.00 80.38 106 GLY A C 1
ATOM 841 O O . GLY A 1 106 ? 21.236 0.423 -5.343 1.00 80.38 106 GLY A O 1
ATOM 842 N N . ASP A 1 107 ? 20.886 2.250 -4.088 1.00 83.19 107 ASP A N 1
ATOM 843 C CA . ASP A 1 107 ? 21.671 3.161 -4.942 1.00 83.19 107 ASP A CA 1
ATOM 844 C C . ASP A 1 107 ? 23.164 2.799 -4.954 1.00 83.19 107 ASP A C 1
ATOM 846 O O . ASP A 1 107 ? 23.894 3.176 -5.866 1.00 83.19 107 ASP A O 1
ATOM 850 N N . GLN A 1 108 ? 23.629 2.092 -3.921 1.00 81.94 108 GLN A N 1
ATOM 851 C CA . GLN A 1 108 ? 25.038 1.743 -3.722 1.00 81.94 108 GLN A CA 1
ATOM 852 C C . GLN A 1 108 ? 25.302 0.238 -3.832 1.00 81.94 108 GLN A C 1
ATOM 854 O O . GLN A 1 108 ? 26.461 -0.162 -3.878 1.00 81.94 108 GLN A O 1
ATOM 859 N N . ASN A 1 109 ? 24.255 -0.594 -3.846 1.00 81.12 109 ASN A N 1
ATOM 860 C CA . ASN A 1 109 ? 24.383 -2.051 -3.789 1.00 81.12 109 ASN A CA 1
ATOM 861 C C . ASN A 1 109 ? 23.428 -2.781 -4.751 1.00 81.12 109 ASN A C 1
ATOM 863 O O . ASN A 1 109 ? 22.890 -3.843 -4.432 1.00 81.12 109 ASN A O 1
ATOM 867 N N . PHE A 1 110 ? 23.193 -2.201 -5.930 1.00 78.56 110 PHE A N 1
ATOM 868 C CA . PHE A 1 110 ? 22.294 -2.785 -6.928 1.00 78.56 110 PHE A CA 1
ATOM 869 C C . PHE A 1 110 ? 22.793 -4.160 -7.404 1.00 78.56 110 PHE A C 1
ATOM 871 O O . PHE A 1 110 ? 22.043 -5.131 -7.377 1.00 78.56 110 PHE A O 1
ATOM 878 N N . GLU A 1 111 ? 24.088 -4.275 -7.717 1.00 79.12 111 GLU A N 1
ATOM 879 C CA . GLU A 1 111 ? 24.727 -5.544 -8.107 1.00 79.12 111 GLU A CA 1
ATOM 880 C C . GLU A 1 111 ? 24.683 -6.600 -6.990 1.00 79.12 111 GLU A C 1
ATOM 882 O O . GLU A 1 111 ? 24.608 -7.794 -7.266 1.00 79.12 111 GLU A O 1
ATOM 887 N N . GLY A 1 112 ? 24.666 -6.167 -5.725 1.00 79.25 112 GLY A N 1
ATOM 888 C CA . GLY A 1 112 ? 24.554 -7.043 -4.557 1.00 79.25 112 GLY A CA 1
ATOM 889 C C . GLY A 1 112 ? 23.125 -7.462 -4.206 1.00 79.25 112 GLY A C 1
ATOM 890 O O . GLY A 1 112 ? 22.913 -8.048 -3.146 1.00 79.25 112 GLY A O 1
ATOM 891 N N . GLY A 1 113 ? 22.135 -7.157 -5.051 1.00 77.38 113 GLY A N 1
ATOM 892 C CA . GLY A 1 113 ? 20.759 -7.626 -4.876 1.00 77.38 113 GLY A CA 1
ATOM 893 C C . GLY A 1 113 ? 19.853 -6.720 -4.037 1.00 77.38 113 GLY A C 1
ATOM 894 O O . GLY A 1 113 ? 18.766 -7.140 -3.633 1.00 77.38 113 GLY A O 1
ATOM 895 N N . ALA A 1 114 ? 20.260 -5.479 -3.756 1.00 81.06 114 ALA A N 1
ATOM 896 C CA . ALA A 1 114 ? 19.505 -4.543 -2.920 1.00 81.06 114 ALA A CA 1
ATOM 897 C C . ALA A 1 114 ? 18.323 -3.870 -3.654 1.00 81.06 114 ALA A C 1
ATOM 899 O O . ALA A 1 114 ? 18.220 -2.646 -3.712 1.00 81.06 114 ALA A O 1
ATOM 900 N N . TYR A 1 115 ? 17.407 -4.670 -4.203 1.00 76.94 115 TYR A N 1
ATOM 901 C CA . TYR A 1 115 ? 16.243 -4.195 -4.969 1.00 76.94 115 TYR A CA 1
ATOM 902 C C . TYR A 1 115 ? 15.024 -3.837 -4.100 1.00 76.94 115 TYR A C 1
ATOM 904 O O . TYR A 1 115 ? 14.043 -3.266 -4.581 1.00 76.94 115 TYR A O 1
ATOM 912 N N . PHE A 1 116 ? 15.043 -4.203 -2.819 1.00 81.25 116 PHE A N 1
ATOM 913 C CA . PHE A 1 116 ? 13.894 -4.066 -1.928 1.00 81.25 116 PHE A CA 1
ATOM 914 C C . PHE A 1 116 ? 13.567 -2.598 -1.614 1.00 81.25 116 PHE A C 1
ATOM 916 O O . PHE A 1 116 ? 14.444 -1.742 -1.503 1.00 81.25 116 PHE A O 1
ATOM 923 N N . GLY A 1 117 ? 12.270 -2.305 -1.490 1.00 84.94 117 GLY A N 1
ATOM 924 C CA . GLY A 1 117 ? 11.764 -0.957 -1.216 1.00 84.94 117 GLY A CA 1
ATOM 925 C C . GLY A 1 117 ? 11.750 -0.002 -2.418 1.00 84.94 117 GLY A C 1
ATOM 926 O O . GLY A 1 117 ? 11.400 1.161 -2.251 1.00 84.94 117 GLY A O 1
ATOM 927 N N . ARG A 1 118 ? 12.112 -0.458 -3.627 1.00 88.88 118 ARG A N 1
ATOM 928 C CA . ARG A 1 118 ? 12.009 0.332 -4.876 1.00 88.88 118 ARG A CA 1
ATOM 929 C C . ARG A 1 118 ? 10.652 0.215 -5.575 1.00 88.88 118 ARG A C 1
ATOM 931 O O . ARG A 1 118 ? 10.364 1.012 -6.459 1.00 88.88 118 ARG A O 1
ATOM 938 N N . TRP A 1 119 ? 9.841 -0.764 -5.186 1.00 93.00 119 TRP A N 1
ATOM 939 C CA . TRP A 1 119 ? 8.571 -1.087 -5.829 1.00 93.00 119 TRP A CA 1
ATOM 940 C C . TRP A 1 119 ? 7.400 -0.751 -4.908 1.00 93.00 119 TRP A C 1
ATOM 942 O O . TRP A 1 119 ? 7.336 -1.250 -3.784 1.00 93.00 119 TRP A O 1
ATOM 952 N N . CYS A 1 120 ? 6.467 0.059 -5.404 1.00 96.38 120 CYS A N 1
ATOM 953 C CA . CYS A 1 120 ? 5.224 0.445 -4.748 1.00 96.38 120 CYS A CA 1
ATOM 954 C C . CYS A 1 120 ? 4.216 -0.709 -4.799 1.00 96.38 120 CYS A C 1
ATOM 956 O O . CYS A 1 120 ? 3.269 -0.738 -5.590 1.00 96.38 120 CYS A O 1
ATOM 958 N N . VAL A 1 121 ? 4.445 -1.706 -3.952 1.00 97.31 121 VAL A N 1
ATOM 959 C CA . VAL A 1 121 ? 3.557 -2.865 -3.811 1.00 97.31 121 VAL A CA 1
ATOM 960 C C . VAL A 1 121 ? 2.205 -2.455 -3.206 1.00 97.31 121 VAL A C 1
ATOM 962 O O . VAL A 1 121 ? 1.200 -3.136 -3.402 1.00 97.31 121 VAL A O 1
ATOM 965 N N . GLU A 1 122 ? 2.149 -1.326 -2.502 1.00 97.81 122 GLU A N 1
ATOM 966 C CA . GLU A 1 122 ? 0.933 -0.763 -1.917 1.00 97.81 122 GLU A CA 1
ATOM 967 C C . GLU A 1 122 ? -0.085 -0.358 -2.992 1.00 97.81 122 GLU A C 1
ATOM 969 O O . GLU A 1 122 ? -1.275 -0.629 -2.831 1.00 97.81 122 GLU A O 1
ATOM 974 N N . ALA A 1 123 ? 0.370 0.210 -4.117 1.00 98.44 123 ALA A N 1
ATOM 975 C CA . ALA A 1 123 ? -0.499 0.530 -5.251 1.00 98.44 123 ALA A CA 1
ATOM 976 C C . ALA A 1 123 ? -1.112 -0.740 -5.860 1.00 98.44 123 ALA A C 1
ATOM 978 O O . ALA A 1 123 ? -2.317 -0.801 -6.085 1.00 98.44 123 ALA A O 1
ATOM 979 N N . VAL A 1 124 ? -0.298 -1.781 -6.074 1.00 98.31 124 VAL A N 1
ATOM 980 C CA . VAL A 1 124 ? -0.764 -3.086 -6.577 1.00 98.31 124 VAL A CA 1
ATOM 981 C C . VAL A 1 124 ? -1.794 -3.711 -5.638 1.00 98.31 124 VAL A C 1
ATOM 983 O O . VAL A 1 124 ? -2.809 -4.237 -6.093 1.00 98.31 124 VAL A O 1
ATOM 986 N N . ALA A 1 125 ? -1.563 -3.624 -4.327 1.00 98.50 125 ALA A N 1
ATOM 987 C CA . ALA A 1 125 ? -2.493 -4.133 -3.328 1.00 98.50 125 ALA A CA 1
ATOM 988 C C . ALA A 1 125 ? -3.859 -3.437 -3.406 1.00 98.50 125 ALA A C 1
ATOM 990 O O . ALA A 1 125 ? -4.882 -4.114 -3.383 1.00 98.50 125 ALA A O 1
ATOM 991 N N . ALA A 1 126 ? -3.876 -2.106 -3.531 1.00 98.62 126 ALA A N 1
ATOM 992 C CA . ALA A 1 126 ? -5.110 -1.335 -3.655 1.00 98.62 126 ALA A CA 1
ATOM 993 C C . ALA A 1 126 ? -5.855 -1.645 -4.960 1.00 98.62 126 ALA A C 1
ATOM 995 O O . ALA A 1 126 ? -7.059 -1.884 -4.932 1.00 98.62 126 ALA A O 1
ATOM 996 N N . VAL A 1 127 ? -5.139 -1.729 -6.085 1.00 98.56 127 VAL A N 1
ATOM 997 C CA . VAL A 1 127 ? -5.733 -2.107 -7.375 1.00 98.56 127 VAL A CA 1
ATOM 998 C C . VAL A 1 127 ? -6.418 -3.465 -7.276 1.00 98.56 127 VAL A C 1
ATOM 1000 O O . VAL A 1 127 ? -7.582 -3.589 -7.650 1.00 98.56 127 VAL A O 1
ATOM 1003 N N . LYS A 1 128 ? -5.740 -4.464 -6.700 1.00 98.19 128 LYS A N 1
ATOM 1004 C CA . LYS A 1 128 ? -6.309 -5.804 -6.529 1.00 98.19 128 LYS A CA 1
ATOM 1005 C C . LYS A 1 128 ? -7.494 -5.830 -5.561 1.00 98.19 128 LYS A C 1
ATOM 1007 O O . LYS A 1 128 ? -8.471 -6.517 -5.830 1.00 98.19 128 LYS A O 1
ATOM 1012 N N . ALA A 1 129 ? -7.412 -5.091 -4.455 1.00 98.44 129 ALA A N 1
ATOM 1013 C CA . ALA A 1 129 ? -8.449 -5.070 -3.424 1.00 98.44 129 ALA A CA 1
ATOM 1014 C C . ALA A 1 129 ? -9.728 -4.332 -3.859 1.00 98.44 129 ALA A C 1
ATOM 1016 O O . ALA A 1 129 ? -10.818 -4.718 -3.443 1.00 98.44 129 ALA A O 1
ATOM 1017 N N . PHE A 1 130 ? -9.602 -3.276 -4.669 1.00 98.31 130 PHE A N 1
ATOM 1018 C CA . PHE A 1 130 ? -10.713 -2.375 -5.005 1.00 98.31 130 PHE A CA 1
ATOM 1019 C C . PHE A 1 130 ? -11.095 -2.369 -6.493 1.00 98.31 130 PHE A C 1
ATOM 1021 O O . PHE A 1 130 ? -12.018 -1.654 -6.870 1.00 98.31 130 PHE A O 1
ATOM 1028 N N . GLY A 1 131 ? -10.414 -3.148 -7.341 1.00 97.81 131 GLY A N 1
ATOM 1029 C CA . GLY A 1 131 ? -10.713 -3.232 -8.776 1.00 97.81 131 GLY A CA 1
ATOM 1030 C C . GLY A 1 131 ? -10.449 -1.931 -9.538 1.00 97.81 131 GLY A C 1
ATOM 1031 O O . GLY A 1 131 ? -11.170 -1.616 -10.481 1.00 97.81 131 GLY A O 1
ATOM 1032 N N . MET A 1 132 ? -9.453 -1.154 -9.105 1.00 98.31 132 MET A N 1
ATOM 1033 C CA . MET A 1 132 ? -9.124 0.146 -9.702 1.00 98.31 132 MET A CA 1
ATOM 1034 C C . MET A 1 132 ? -8.506 -0.035 -11.097 1.00 98.31 132 MET A C 1
ATOM 1036 O O . MET A 1 132 ? -7.726 -0.962 -11.304 1.00 98.31 132 MET A O 1
ATOM 1040 N N . ASP A 1 133 ? -8.769 0.879 -12.034 1.00 98.31 133 ASP A N 1
ATOM 1041 C CA . ASP A 1 133 ? -8.011 0.929 -13.292 1.00 98.31 133 ASP A CA 1
ATOM 1042 C C . ASP A 1 133 ? -6.624 1.560 -13.061 1.00 98.31 133 ASP A C 1
ATOM 1044 O O . ASP A 1 133 ? -6.488 2.725 -12.677 1.00 98.31 133 ASP A O 1
ATOM 1048 N N . ASP A 1 134 ? -5.582 0.761 -13.280 1.00 98.19 134 ASP A N 1
ATOM 1049 C CA . ASP A 1 134 ? -4.171 1.110 -13.120 1.00 98.19 134 ASP A CA 1
ATOM 1050 C C . ASP A 1 134 ? -3.456 1.396 -14.445 1.00 98.19 134 ASP A C 1
ATOM 1052 O O . ASP A 1 134 ? -2.249 1.643 -14.436 1.00 98.19 134 ASP A O 1
ATOM 1056 N N . SER A 1 135 ? -4.167 1.411 -15.577 1.00 97.56 135 SER A N 1
ATOM 1057 C CA . SER A 1 135 ? -3.578 1.661 -16.900 1.00 97.56 135 SER A CA 1
ATOM 1058 C C . SER A 1 135 ? -2.679 2.912 -16.943 1.00 97.56 135 SER A C 1
ATOM 1060 O O . SER A 1 135 ? -1.595 2.839 -17.525 1.00 97.56 135 SER A O 1
ATOM 1062 N N . PRO A 1 136 ? -3.019 4.041 -16.280 1.00 97.88 136 PRO A N 1
ATOM 1063 C CA . PRO A 1 136 ? -2.152 5.225 -16.251 1.00 97.88 136 PRO A CA 1
ATOM 1064 C C . PRO A 1 136 ? -0.871 5.080 -15.404 1.00 97.88 136 PRO A C 1
ATOM 1066 O O . PRO A 1 136 ? -0.020 5.975 -15.419 1.00 97.88 136 PRO A O 1
ATOM 1069 N N . CYS A 1 137 ? -0.741 4.005 -14.623 1.00 98.00 137 CYS A N 1
ATOM 1070 C CA . CYS A 1 137 ? 0.428 3.712 -13.790 1.00 98.00 137 CYS A CA 1
ATOM 1071 C C . CYS A 1 137 ? 1.464 2.835 -14.500 1.00 98.00 137 CYS A C 1
ATOM 1073 O O . CYS A 1 137 ? 2.619 2.796 -14.071 1.00 98.00 137 CYS A O 1
ATOM 1075 N N . LEU A 1 138 ? 1.070 2.142 -15.571 1.00 96.88 138 LEU A N 1
ATOM 1076 C CA . LEU A 1 138 ? 1.952 1.254 -16.324 1.00 96.88 138 LEU A CA 1
ATOM 1077 C C . LEU A 1 138 ? 3.162 2.026 -16.869 1.00 96.88 138 LEU A C 1
ATOM 1079 O O . LEU A 1 138 ? 3.043 3.154 -17.347 1.00 96.88 138 LEU A O 1
ATOM 1083 N N . GLY A 1 139 ? 4.344 1.423 -16.749 1.00 94.75 139 GLY A N 1
ATOM 1084 C CA . GLY A 1 139 ? 5.616 2.019 -17.153 1.00 94.75 139 GLY A CA 1
ATOM 1085 C C . GLY A 1 139 ? 6.248 2.984 -16.145 1.00 94.75 139 GLY A C 1
ATOM 1086 O O . GLY A 1 139 ? 7.389 3.392 -16.358 1.00 94.75 139 GLY A O 1
ATOM 1087 N N . GLN A 1 140 ? 5.578 3.337 -15.040 1.00 95.62 140 GLN A N 1
ATOM 1088 C CA . GLN A 1 140 ? 6.212 4.139 -13.989 1.00 95.62 140 GLN A CA 1
ATOM 1089 C C . GLN A 1 140 ? 7.305 3.350 -13.263 1.00 95.62 140 GLN A C 1
ATOM 1091 O O . GLN A 1 140 ? 7.100 2.195 -12.890 1.00 95.62 140 GLN A O 1
ATOM 1096 N N . GLU A 1 141 ? 8.437 4.007 -12.995 1.00 92.31 141 GLU A N 1
ATOM 1097 C CA . GLU A 1 141 ? 9.652 3.408 -12.418 1.00 92.31 141 GLU A CA 1
ATOM 1098 C C . GLU A 1 141 ? 9.376 2.525 -11.194 1.00 92.31 141 GLU A C 1
ATOM 1100 O O . GLU A 1 141 ? 9.897 1.419 -11.091 1.00 92.31 141 GLU A O 1
ATOM 1105 N N . HIS A 1 142 ? 8.526 2.997 -10.282 1.00 94.12 142 HIS A N 1
ATOM 1106 C CA . HIS A 1 142 ? 8.247 2.310 -9.024 1.00 94.12 142 HIS A CA 1
ATOM 1107 C C . HIS A 1 142 ? 6.979 1.455 -9.052 1.00 94.12 142 HIS A C 1
ATOM 1109 O O . HIS A 1 142 ? 6.660 0.860 -8.028 1.00 94.12 142 HIS A O 1
ATOM 1115 N N . TYR A 1 143 ? 6.232 1.382 -10.157 1.00 97.44 143 TYR A N 1
ATOM 1116 C CA . TYR A 1 143 ? 4.970 0.640 -10.207 1.00 97.44 143 TYR A CA 1
ATOM 1117 C C . TYR A 1 143 ? 5.159 -0.775 -10.761 1.00 97.44 143 TYR A C 1
ATOM 1119 O O . TYR A 1 143 ? 5.372 -0.912 -11.961 1.00 97.44 143 TYR A O 1
ATOM 1127 N N . PRO A 1 144 ? 5.052 -1.841 -9.947 1.00 96.25 144 PRO A N 1
ATOM 1128 C CA . PRO A 1 144 ? 5.251 -3.211 -10.415 1.00 96.25 144 PRO A CA 1
ATOM 1129 C C . PRO A 1 144 ? 3.963 -3.796 -11.030 1.00 96.25 144 PRO A C 1
ATOM 1131 O O . PRO A 1 144 ? 3.409 -4.769 -10.516 1.00 96.25 144 PRO A O 1
ATOM 1134 N N . GLY A 1 145 ? 3.464 -3.193 -12.116 1.00 96.19 145 GLY A N 1
ATOM 1135 C CA . GLY A 1 145 ? 2.183 -3.553 -12.749 1.00 96.19 145 GLY A CA 1
ATOM 1136 C C . GLY A 1 145 ? 2.105 -4.992 -13.280 1.00 96.19 145 GLY A C 1
ATOM 1137 O O . GLY A 1 145 ? 1.012 -5.561 -13.367 1.00 96.19 145 GLY A O 1
ATOM 1138 N N . ASP A 1 146 ? 3.253 -5.609 -13.571 1.00 95.75 146 ASP A N 1
ATOM 1139 C CA . ASP A 1 146 ? 3.367 -7.011 -13.995 1.00 95.75 146 ASP A CA 1
ATOM 1140 C C . ASP A 1 146 ? 2.842 -8.000 -12.945 1.00 95.75 146 ASP A C 1
ATOM 1142 O O . ASP A 1 146 ? 2.359 -9.077 -13.290 1.00 95.75 146 ASP A O 1
ATOM 1146 N N . LEU A 1 147 ? 2.850 -7.624 -11.659 1.00 96.12 147 LEU A N 1
ATOM 1147 C CA . LEU A 1 147 ? 2.311 -8.459 -10.578 1.00 96.12 147 LEU A CA 1
ATOM 1148 C C . LEU A 1 147 ? 0.806 -8.733 -10.717 1.00 96.12 147 LEU A C 1
ATOM 1150 O O . LEU A 1 147 ? 0.314 -9.715 -10.171 1.00 96.12 147 LEU A O 1
ATOM 1154 N N . LEU A 1 148 ? 0.073 -7.878 -11.435 1.00 96.56 148 LEU A N 1
ATOM 1155 C CA . LEU A 1 148 ? -1.352 -8.063 -11.730 1.00 96.56 148 LEU A CA 1
ATOM 1156 C C . LEU A 1 148 ? -1.587 -8.770 -13.070 1.00 96.56 148 LEU A C 1
ATOM 1158 O O . LEU A 1 148 ? -2.723 -9.079 -13.422 1.00 96.56 148 LEU A O 1
ATOM 1162 N N . ARG A 1 149 ? -0.520 -8.991 -13.843 1.00 94.56 149 ARG A N 1
ATOM 1163 C CA . ARG A 1 149 ? -0.551 -9.493 -15.220 1.00 94.56 149 ARG A CA 1
ATOM 1164 C C . ARG A 1 149 ? 0.557 -10.535 -15.429 1.00 94.56 149 ARG A C 1
ATOM 1166 O O . ARG A 1 149 ? 1.362 -10.377 -16.342 1.00 94.56 149 ARG A O 1
ATOM 1173 N N . PRO A 1 150 ? 0.600 -11.628 -14.642 1.00 90.50 150 PRO A N 1
ATOM 1174 C CA . PRO A 1 150 ? 1.726 -12.571 -14.655 1.00 90.50 150 PRO A CA 1
ATOM 1175 C C . PRO A 1 150 ? 1.941 -13.283 -16.002 1.00 90.50 150 PRO A C 1
ATOM 1177 O O . PRO A 1 150 ? 3.016 -13.822 -16.247 1.00 90.50 150 PRO A O 1
ATOM 1180 N N . TYR A 1 151 ? 0.927 -13.289 -16.872 1.00 91.00 151 TYR A N 1
ATOM 1181 C CA . TYR A 1 151 ? 0.974 -13.890 -18.209 1.00 91.00 151 TYR A CA 1
ATOM 1182 C C . TYR A 1 151 ? 0.880 -12.853 -19.344 1.00 91.00 151 TYR A C 1
ATOM 1184 O O . TYR A 1 151 ? 0.740 -13.227 -20.507 1.00 91.00 151 TYR A O 1
ATOM 1192 N N . GLY A 1 152 ? 0.889 -11.558 -19.012 1.00 88.19 152 GLY A N 1
ATOM 1193 C CA . GLY A 1 152 ? 0.800 -10.461 -19.974 1.00 88.19 152 GLY A CA 1
ATOM 1194 C C . GLY A 1 152 ? 2.168 -10.013 -20.503 1.00 88.19 152 GLY A C 1
ATOM 1195 O O . GLY A 1 152 ? 3.205 -10.488 -20.038 1.00 88.19 152 GLY A O 1
ATOM 1196 N N . PRO A 1 153 ? 2.194 -9.089 -21.481 1.00 88.44 153 PRO A N 1
ATOM 1197 C CA . PRO A 1 153 ? 3.426 -8.405 -21.855 1.00 88.44 153 PRO A CA 1
ATOM 1198 C C . PRO A 1 153 ? 3.951 -7.557 -20.688 1.00 88.44 153 PRO A C 1
ATOM 1200 O O . PRO A 1 153 ? 3.168 -7.079 -19.866 1.00 88.44 153 PRO A O 1
ATOM 1203 N N . GLY A 1 154 ? 5.268 -7.337 -20.674 1.00 89.06 154 GLY A N 1
ATOM 1204 C CA . GLY A 1 154 ? 5.930 -6.486 -19.687 1.00 89.06 154 GLY A CA 1
ATOM 1205 C C . GLY A 1 154 ? 5.321 -5.083 -19.628 1.00 89.06 154 GLY A C 1
ATOM 1206 O O . GLY A 1 154 ? 5.058 -4.479 -20.670 1.00 89.06 154 GLY A O 1
ATOM 1207 N N . THR A 1 155 ? 5.108 -4.559 -18.422 1.00 91.31 155 THR A N 1
ATOM 1208 C CA . THR A 1 155 ? 4.491 -3.236 -18.226 1.00 91.31 155 THR A CA 1
ATOM 1209 C C . THR A 1 155 ? 5.472 -2.070 -18.325 1.00 91.31 155 THR A C 1
ATOM 1211 O O . THR A 1 155 ? 5.046 -0.923 -18.475 1.00 91.31 155 THR A O 1
ATOM 1214 N N . HIS A 1 156 ? 6.777 -2.344 -18.292 1.00 86.69 156 HIS A N 1
ATOM 1215 C CA . HIS A 1 156 ? 7.833 -1.352 -18.494 1.00 86.69 156 HIS A CA 1
ATOM 1216 C C . HIS A 1 156 ? 8.427 -1.433 -19.899 1.00 86.69 156 HIS A C 1
ATOM 1218 O O . HIS A 1 156 ? 8.455 -2.514 -20.495 1.00 86.69 156 HIS A O 1
ATOM 1224 N N . PRO A 1 157 ? 8.952 -0.310 -20.428 1.00 82.19 157 PRO A N 1
ATOM 1225 C CA . PRO A 1 157 ? 9.709 -0.325 -21.670 1.00 82.19 157 PRO A CA 1
ATOM 1226 C C . PRO A 1 157 ? 10.820 -1.374 -21.617 1.00 82.19 157 PRO A C 1
ATOM 1228 O O . PRO A 1 157 ? 11.510 -1.510 -20.602 1.00 82.19 157 PRO A O 1
ATOM 1231 N N . ALA A 1 158 ? 11.012 -2.096 -22.722 1.00 77.81 158 ALA A N 1
ATOM 1232 C CA . ALA A 1 158 ? 12.151 -2.988 -22.855 1.00 77.81 158 ALA A CA 1
ATOM 1233 C C . ALA A 1 158 ? 13.429 -2.181 -22.607 1.00 77.81 158 ALA A C 1
ATOM 1235 O O . ALA A 1 158 ? 13.646 -1.139 -23.229 1.00 77.81 158 ALA A O 1
ATOM 1236 N N . ARG A 1 159 ? 14.264 -2.647 -21.676 1.00 72.12 159 ARG A N 1
ATOM 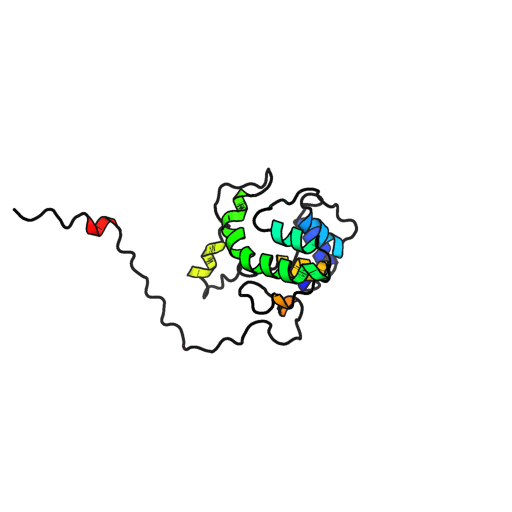1237 C CA . ARG A 1 159 ? 15.556 -2.014 -21.434 1.00 72.12 159 ARG A CA 1
ATOM 1238 C C . ARG A 1 159 ? 16.375 -2.144 -22.712 1.00 72.12 159 ARG A C 1
ATOM 1240 O O . ARG A 1 159 ? 16.728 -3.257 -23.097 1.00 72.12 159 ARG A O 1
ATOM 1247 N N . GLU A 1 160 ? 16.691 -1.021 -23.349 1.00 68.06 160 GLU A N 1
ATOM 1248 C CA . GLU A 1 160 ? 17.740 -0.998 -24.361 1.00 68.06 160 GLU A CA 1
ATOM 1249 C C . GLU A 1 160 ? 19.010 -1.511 -23.678 1.00 68.06 160 GLU A C 1
ATOM 1251 O O . GLU A 1 160 ? 19.455 -0.945 -22.675 1.00 68.06 160 GLU A O 1
ATOM 1256 N N . THR A 1 161 ? 19.558 -2.628 -24.158 1.00 48.19 161 THR A N 1
ATOM 1257 C CA . THR A 1 161 ? 20.870 -3.131 -23.744 1.00 48.19 161 THR A CA 1
ATOM 1258 C C . THR A 1 161 ? 21.921 -2.115 -24.168 1.00 48.19 161 THR A C 1
ATOM 1260 O O . THR A 1 161 ? 22.556 -2.247 -25.208 1.00 48.19 161 THR A O 1
ATOM 1263 N N . THR A 1 162 ? 22.066 -1.055 -23.385 1.00 51.72 162 THR A N 1
ATOM 1264 C CA . THR A 1 162 ? 23.232 -0.189 -23.431 1.00 51.72 162 THR A CA 1
ATOM 1265 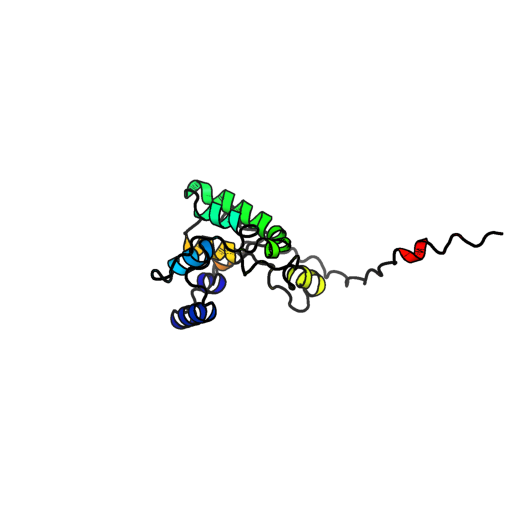C C . THR A 1 162 ? 24.382 -0.975 -22.814 1.00 51.72 162 THR A C 1
ATOM 1267 O O . THR A 1 162 ? 24.204 -1.650 -21.797 1.00 51.72 162 THR A O 1
ATOM 1270 N N . GLU A 1 163 ? 25.523 -0.952 -23.501 1.00 53.81 163 GLU A N 1
ATOM 1271 C CA . GLU A 1 163 ? 26.760 -1.638 -23.127 1.00 53.81 163 GLU A CA 1
ATOM 1272 C C . GLU A 1 163 ? 27.097 -1.502 -21.633 1.00 53.81 163 GLU A C 1
ATOM 1274 O O . GLU A 1 163 ? 26.703 -0.511 -21.008 1.00 53.81 163 GLU A O 1
ATOM 1279 N N . PRO A 1 164 ? 27.812 -2.486 -21.045 1.00 47.09 164 PRO A N 1
ATOM 1280 C CA . PRO A 1 164 ? 28.122 -2.508 -19.621 1.00 47.09 164 PRO A CA 1
ATOM 1281 C C . PRO A 1 164 ? 28.602 -1.141 -19.138 1.00 47.09 164 PRO A C 1
ATOM 1283 O O . PRO A 1 164 ? 29.586 -0.595 -19.642 1.00 47.09 164 PRO A O 1
ATOM 1286 N N . HIS A 1 165 ? 27.890 -0.593 -18.149 1.00 49.50 165 HIS A N 1
ATOM 1287 C CA . HIS A 1 165 ? 28.313 0.622 -17.474 1.00 49.50 165 HIS A CA 1
ATOM 1288 C C . HIS A 1 165 ? 29.759 0.427 -16.999 1.00 49.50 165 HIS A C 1
ATOM 1290 O O . HIS A 1 165 ? 30.034 -0.560 -16.309 1.00 49.50 165 HIS A O 1
ATOM 1296 N N . PRO A 1 166 ? 30.692 1.332 -17.347 1.00 47.75 166 PRO A N 1
ATOM 1297 C CA . PRO A 1 166 ? 32.025 1.267 -16.782 1.00 47.75 166 PRO A CA 1
ATOM 1298 C C . PRO A 1 166 ? 31.898 1.343 -15.255 1.00 47.75 166 PRO A C 1
ATOM 1300 O O . PRO A 1 166 ? 31.035 2.077 -14.756 1.00 47.75 166 PRO A O 1
ATOM 1303 N N . PRO A 1 167 ? 32.719 0.584 -14.506 1.00 45.50 167 PRO A N 1
ATOM 1304 C CA . PRO A 1 167 ? 32.630 0.539 -13.056 1.00 45.50 167 PRO A CA 1
ATOM 1305 C C . PRO A 1 167 ? 32.649 1.961 -12.503 1.00 45.50 167 PRO A C 1
ATOM 1307 O O . PRO A 1 167 ? 33.482 2.777 -12.907 1.00 45.50 167 PRO A O 1
ATOM 1310 N N . LEU A 1 168 ? 31.706 2.250 -11.601 1.00 52.06 168 LEU A N 1
ATOM 1311 C CA . LEU A 1 168 ? 31.600 3.521 -10.892 1.00 52.06 168 LEU A CA 1
ATOM 1312 C C . LEU A 1 168 ? 32.954 3.832 -10.254 1.00 52.06 168 LEU A C 1
ATOM 1314 O O . LEU A 1 168 ? 33.297 3.317 -9.188 1.00 52.06 168 LEU A O 1
ATOM 1318 N N . ALA A 1 169 ? 33.744 4.672 -10.923 1.00 48.78 169 ALA A N 1
ATOM 1319 C CA . ALA A 1 169 ? 34.957 5.207 -10.349 1.00 48.78 169 ALA A CA 1
ATOM 1320 C C . ALA A 1 169 ? 34.542 5.918 -9.063 1.00 48.78 169 ALA A C 1
ATOM 1322 O O . ALA A 1 169 ? 33.772 6.880 -9.095 1.00 48.78 169 ALA A O 1
ATOM 1323 N N . SER A 1 170 ? 35.021 5.399 -7.931 1.00 44.56 170 SER A N 1
ATOM 1324 C CA . SER A 1 170 ? 34.871 6.010 -6.617 1.00 44.56 170 SER A CA 1
ATOM 1325 C C . SER A 1 170 ? 35.260 7.480 -6.723 1.00 44.56 170 SER A C 1
ATOM 1327 O O . SER A 1 170 ? 36.441 7.832 -6.808 1.00 44.56 170 SER A O 1
ATOM 1329 N N . ALA A 1 171 ? 34.252 8.352 -6.778 1.00 46.94 171 ALA A N 1
ATOM 1330 C CA . ALA A 1 171 ? 34.458 9.780 -6.725 1.00 46.94 171 ALA A CA 1
ATOM 1331 C C . ALA A 1 171 ? 35.019 10.076 -5.335 1.00 46.94 171 ALA A C 1
ATOM 1333 O O . ALA A 1 171 ? 34.282 10.159 -4.348 1.00 46.94 171 ALA A O 1
ATOM 1334 N N . LYS A 1 172 ? 36.349 10.203 -5.248 1.00 42.88 172 LYS A N 1
ATOM 1335 C CA . LYS A 1 172 ? 37.022 10.735 -4.067 1.00 42.88 172 LYS A CA 1
ATOM 1336 C C . LYS A 1 172 ? 36.394 12.095 -3.784 1.00 42.88 172 LYS A C 1
ATOM 1338 O O . LYS A 1 172 ? 36.656 13.066 -4.490 1.00 42.88 172 LYS A O 1
ATOM 1343 N N . LYS A 1 173 ? 35.541 12.162 -2.759 1.00 46.12 173 LYS A N 1
ATOM 1344 C CA . LYS A 1 173 ? 35.041 13.425 -2.221 1.00 46.12 173 LYS A CA 1
ATOM 1345 C C . LYS A 1 173 ? 36.257 14.212 -1.744 1.00 46.12 173 LYS A C 1
ATOM 1347 O O . LYS A 1 173 ? 36.793 13.932 -0.676 1.00 46.12 173 LYS A O 1
ATOM 1352 N N . ALA A 1 174 ? 36.708 15.172 -2.545 1.00 45.72 174 ALA A N 1
ATOM 1353 C CA . ALA A 1 174 ? 37.644 16.178 -2.078 1.00 45.72 174 ALA A CA 1
ATOM 1354 C C . ALA A 1 174 ? 36.942 16.939 -0.946 1.00 45.72 174 ALA A C 1
ATOM 1356 O O . ALA A 1 174 ? 35.960 17.649 -1.166 1.00 45.72 174 ALA A O 1
ATOM 1357 N N . GLY A 1 175 ? 37.387 16.689 0.285 1.00 43.00 175 GLY A N 1
ATOM 1358 C CA . GLY A 1 175 ? 36.820 17.296 1.478 1.00 43.00 175 GLY A CA 1
ATOM 1359 C C . GLY A 1 175 ? 36.932 18.817 1.419 1.00 43.00 175 GLY A C 1
ATOM 1360 O O . GLY A 1 175 ? 37.965 19.366 1.043 1.00 43.00 175 GLY A O 1
ATOM 1361 N N . PHE A 1 176 ? 35.864 19.488 1.842 1.00 54.16 176 PHE A N 1
ATOM 1362 C CA . PHE A 1 176 ? 35.718 20.945 1.944 1.00 54.16 176 PHE A CA 1
ATOM 1363 C C . PHE A 1 176 ? 36.901 21.652 2.649 1.00 54.16 176 PHE A C 1
ATOM 1365 O O . PHE A 1 176 ? 37.210 22.801 2.346 1.00 54.16 176 PHE A O 1
ATOM 1372 N N . TRP A 1 177 ? 37.635 20.942 3.512 1.00 53.25 177 TRP A N 1
ATOM 1373 C CA . TRP A 1 177 ? 38.807 21.443 4.237 1.00 53.25 177 TRP A CA 1
ATOM 1374 C C . TRP A 1 177 ? 40.090 21.577 3.399 1.00 53.25 177 TRP A C 1
ATOM 1376 O O . TRP A 1 177 ? 40.980 22.333 3.778 1.00 53.25 177 TRP A O 1
ATOM 1386 N N . ALA A 1 178 ? 40.187 20.927 2.232 1.00 48.84 178 ALA A N 1
ATOM 1387 C CA . ALA A 1 178 ? 41.375 21.015 1.373 1.00 48.84 178 ALA A CA 1
ATOM 1388 C C . ALA A 1 178 ? 41.533 22.385 0.681 1.00 48.84 178 ALA A C 1
ATOM 1390 O O . ALA A 1 178 ? 42.603 22.696 0.172 1.00 48.84 178 ALA A O 1
ATOM 1391 N N . ARG A 1 179 ? 40.487 23.226 0.676 1.00 51.53 179 ARG A N 1
ATOM 1392 C CA . ARG A 1 179 ? 40.514 24.575 0.079 1.00 51.53 179 ARG A CA 1
ATOM 1393 C C . ARG A 1 179 ? 40.865 25.697 1.061 1.00 51.53 179 ARG A C 1
ATOM 1395 O O . ARG A 1 179 ? 41.070 26.821 0.614 1.00 51.53 179 ARG A O 1
ATOM 1402 N N . ILE A 1 180 ? 40.939 25.417 2.365 1.00 54.62 180 ILE A N 1
ATOM 1403 C CA . ILE A 1 180 ? 41.154 26.446 3.400 1.00 54.62 180 ILE A CA 1
ATOM 1404 C C . ILE A 1 180 ? 42.637 26.574 3.803 1.00 54.62 180 ILE A C 1
ATOM 1406 O O . ILE A 1 180 ? 43.044 27.628 4.279 1.00 54.62 180 ILE A O 1
ATOM 1410 N N . PHE A 1 181 ? 43.486 25.577 3.527 1.00 53.62 181 PHE A N 1
ATOM 1411 C CA . PHE A 1 181 ? 44.909 25.615 3.908 1.00 53.62 181 PHE A CA 1
ATOM 1412 C C . PHE A 1 181 ? 45.878 26.116 2.822 1.00 53.62 181 PHE A C 1
ATOM 1414 O O . PHE A 1 181 ? 47.066 26.260 3.089 1.00 53.62 181 PHE A O 1
ATOM 1421 N N . THR A 1 182 ? 45.406 26.456 1.620 1.00 50.12 182 THR A N 1
ATOM 1422 C CA . THR A 1 182 ? 46.263 26.934 0.512 1.00 50.12 182 THR A CA 1
ATOM 1423 C C . THR A 1 182 ? 46.433 28.453 0.431 1.00 50.12 182 THR A C 1
ATOM 1425 O O . THR A 1 182 ? 46.892 28.962 -0.586 1.00 50.12 182 THR A O 1
ATOM 1428 N N . ARG A 1 183 ? 46.087 29.214 1.477 1.00 51.66 183 ARG A N 1
ATOM 1429 C CA . ARG A 1 183 ? 46.286 30.673 1.480 1.00 51.66 183 ARG A CA 1
ATOM 1430 C C . ARG A 1 183 ? 46.916 31.167 2.780 1.00 51.66 183 ARG A C 1
ATOM 1432 O O . ARG A 1 183 ? 46.330 31.947 3.514 1.00 51.66 183 ARG A O 1
ATOM 1439 N N . SER A 1 184 ? 48.112 30.662 3.067 1.00 51.94 184 SER A N 1
ATOM 1440 C CA . SER A 1 184 ? 49.007 31.184 4.106 1.00 51.94 184 SER A CA 1
ATOM 1441 C C . SER A 1 184 ? 50.446 30.725 3.830 1.00 51.94 184 SER A C 1
ATOM 1443 O O . SER A 1 184 ? 51.068 30.038 4.638 1.00 51.94 184 SER A O 1
ATOM 1445 N N . SER A 1 185 ? 50.975 31.059 2.657 1.00 50.44 185 SER A N 1
ATOM 1446 C CA . SER A 1 185 ? 52.420 31.149 2.453 1.00 50.44 185 SER A CA 1
ATOM 1447 C C . SER A 1 185 ? 52.664 32.014 1.226 1.00 50.44 185 SER A C 1
ATOM 1449 O O . SER A 1 185 ? 52.800 31.509 0.126 1.00 50.44 185 SER A O 1
ATOM 1451 N N . ASP A 1 186 ? 52.597 33.323 1.425 1.00 44.25 186 ASP A N 1
ATOM 1452 C CA . ASP A 1 186 ? 53.454 34.259 0.711 1.00 44.25 186 ASP A CA 1
ATOM 1453 C C . ASP A 1 186 ? 53.787 35.363 1.710 1.00 44.25 186 ASP A C 1
ATOM 1455 O O . ASP A 1 186 ? 52.913 35.887 2.408 1.00 44.25 186 ASP A O 1
ATOM 1459 N N . ARG A 1 187 ? 55.090 35.554 1.869 1.00 41.25 187 ARG A N 1
ATOM 1460 C CA . ARG A 1 187 ? 55.751 36.463 2.793 1.00 41.25 187 ARG A CA 1
ATOM 1461 C C . ARG A 1 187 ? 56.028 37.769 2.064 1.00 41.25 187 ARG A C 1
ATOM 1463 O O . ARG A 1 187 ? 56.337 37.684 0.856 1.00 41.25 187 ARG A O 1
#